Protein AF-K2NJS4-F1 (afdb_monomer_lite)

Radius of gyration: 23.51 Å; chains: 1; bounding box: 52×66×94 Å

Secondary structure (DSSP, 8-state):
--------------PPPHHHHHHHHHHHHHHHHHHHHHHHHHHHHTTS--------TTHHHHHHHTS-HHHHHHHHHHHHHTTS-----HHHHHHHHHHHHHHHHHHHTS---PPPPPPHHHHHHHHHHHHHHHHHHHHHHHHHH-SSS-HHHHHHHHHHHHHHHTT---HHHHHHHHHHHHHHHHHHHHHHHHHHHHHHHHHHHHHHHHHHHHT-STT-SSSGGGT-SS-HHHHHHHHHHHHHHHTT-HHHHHHHHHHHHHTT-S--S----S-HHHHHHHHHHHHHHT---GGG-HHHHHHHHHHHHHHHHHHHTHHHHTTSS-SPP---------

pLDDT: mean 75.36, std 18.52, range [29.64, 95.81]

InterPro domains:
  IPR004098 Prp18 [PF02840] (230-317)
  IPR039979 Pre-mRNA-splicing factor 18 [PTHR13007] (129-318)

Structure (mmCIF, N/CA/C/O backbone):
data_AF-K2NJS4-F1
#
_entry.id   AF-K2NJS4-F1
#
loop_
_atom_site.group_PDB
_atom_site.id
_atom_site.type_symbol
_atom_site.label_atom_id
_atom_site.label_alt_id
_atom_site.label_comp_id
_atom_site.label_asym_id
_atom_site.label_entity_id
_atom_site.label_seq_id
_atom_site.pdbx_PDB_ins_code
_atom_site.Cartn_x
_atom_site.Cartn_y
_atom_site.Cartn_z
_atom_site.occupancy
_atom_site.B_iso_or_equiv
_atom_site.auth_seq_id
_atom_site.auth_comp_id
_atom_site.auth_asym_id
_atom_site.auth_atom_id
_atom_site.pdbx_PDB_model_num
ATOM 1 N N . MET A 1 1 ? 27.657 -8.645 50.831 1.00 35.09 1 MET A N 1
ATOM 2 C CA . MET A 1 1 ? 27.830 -8.108 49.467 1.00 35.09 1 MET A CA 1
ATOM 3 C C . MET A 1 1 ? 26.651 -8.612 48.659 1.00 35.09 1 MET A C 1
ATOM 5 O O . MET A 1 1 ? 26.657 -9.766 48.256 1.00 35.09 1 MET A O 1
ATOM 9 N N . SER A 1 2 ? 25.590 -7.807 48.604 1.00 29.64 2 SER A N 1
ATOM 10 C CA . SER A 1 2 ? 24.343 -8.145 47.914 1.00 29.64 2 SER A CA 1
ATOM 11 C C . SER A 1 2 ? 24.469 -7.714 46.460 1.00 29.64 2 SER A C 1
ATOM 13 O O . SER A 1 2 ? 24.893 -6.595 46.188 1.00 29.64 2 SER A O 1
ATOM 15 N N . SER A 1 3 ? 24.175 -8.631 45.550 1.00 31.38 3 SER A N 1
ATOM 16 C CA . SER A 1 3 ? 24.186 -8.434 44.106 1.00 31.38 3 SER A CA 1
ATOM 17 C C . SER A 1 3 ? 22.908 -7.720 43.663 1.00 31.38 3 SER A C 1
ATOM 19 O O . SER A 1 3 ? 21.859 -8.355 43.550 1.00 31.38 3 SER A O 1
ATOM 21 N N . ASP A 1 4 ? 23.005 -6.421 43.395 1.00 31.91 4 ASP A N 1
ATOM 22 C CA . ASP A 1 4 ? 21.966 -5.669 42.695 1.00 31.91 4 ASP A CA 1
ATOM 23 C C . ASP A 1 4 ? 22.076 -5.943 41.189 1.00 31.91 4 ASP A C 1
ATOM 25 O O . ASP A 1 4 ? 22.972 -5.453 40.500 1.00 31.91 4 ASP A O 1
ATOM 29 N N . HIS A 1 5 ? 21.161 -6.761 40.671 1.00 31.94 5 HIS A N 1
ATOM 30 C CA . HIS A 1 5 ? 20.863 -6.791 39.243 1.00 31.94 5 HIS A CA 1
ATOM 31 C C . HIS A 1 5 ? 19.948 -5.602 38.919 1.00 31.94 5 HIS A C 1
ATOM 33 O O . HIS A 1 5 ? 18.881 -5.501 39.529 1.00 31.94 5 HIS A O 1
ATOM 39 N N . PRO A 1 6 ? 20.288 -4.724 37.958 1.00 33.38 6 PRO A N 1
ATOM 40 C CA . PRO A 1 6 ? 19.357 -3.700 37.520 1.00 33.38 6 PRO A CA 1
ATOM 41 C C . PRO A 1 6 ? 18.226 -4.381 36.744 1.00 33.38 6 PRO A C 1
ATOM 43 O O . PRO A 1 6 ? 18.433 -4.991 35.693 1.00 33.38 6 PRO A O 1
ATOM 46 N N . SER A 1 7 ? 17.022 -4.313 37.304 1.00 31.48 7 SER A N 1
ATOM 47 C CA . SER A 1 7 ? 15.788 -4.721 36.650 1.00 31.48 7 SER A CA 1
ATOM 48 C C . SER A 1 7 ? 15.610 -3.930 35.359 1.00 31.48 7 SER A C 1
ATOM 50 O O . SER A 1 7 ? 15.569 -2.703 35.377 1.00 31.48 7 SER A O 1
ATOM 52 N N . VAL A 1 8 ? 15.481 -4.656 34.251 1.00 35.72 8 VAL A N 1
ATOM 53 C CA . VAL A 1 8 ? 15.071 -4.144 32.942 1.00 35.72 8 VAL A CA 1
ATOM 54 C C . VAL A 1 8 ? 13.726 -3.433 33.103 1.00 35.72 8 VAL A C 1
ATOM 56 O O . VAL A 1 8 ? 12.681 -4.082 33.206 1.00 35.72 8 VAL A O 1
ATOM 59 N N . GLU A 1 9 ? 13.746 -2.102 33.145 1.00 33.41 9 GLU A N 1
ATOM 60 C CA . GLU A 1 9 ? 12.551 -1.281 32.990 1.00 33.41 9 GLU A CA 1
ATOM 61 C C . GLU A 1 9 ? 11.962 -1.577 31.607 1.00 33.41 9 GLU A C 1
ATOM 63 O O . GLU A 1 9 ? 12.468 -1.151 30.569 1.00 33.41 9 GLU A O 1
ATOM 68 N N . LYS A 1 10 ? 10.885 -2.369 31.582 1.00 38.25 10 LYS A N 1
ATOM 69 C CA . LYS A 1 10 ? 10.010 -2.472 30.417 1.00 38.25 10 LYS A CA 1
ATOM 70 C C . LYS A 1 10 ? 9.478 -1.070 30.145 1.00 38.25 10 LYS A C 1
ATOM 72 O O . LYS A 1 10 ? 8.591 -0.615 30.862 1.00 38.25 10 LYS A O 1
ATOM 77 N N . ALA A 1 11 ? 10.002 -0.412 29.116 1.00 35.81 11 ALA A N 1
ATOM 78 C CA . ALA A 1 11 ? 9.425 0.800 28.557 1.00 35.81 11 ALA A CA 1
ATOM 79 C C . ALA A 1 11 ? 7.951 0.523 28.215 1.00 35.81 11 ALA A C 1
ATOM 81 O O . ALA A 1 11 ? 7.632 -0.110 27.208 1.00 35.81 11 ALA A O 1
ATOM 82 N N . SER A 1 12 ? 7.041 0.919 29.103 1.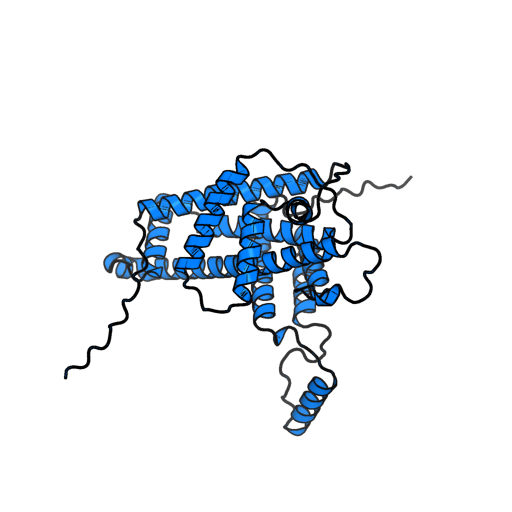00 43.81 12 SER A N 1
ATOM 83 C CA . SER A 1 12 ? 5.610 0.814 28.868 1.00 43.81 12 SER A CA 1
ATOM 84 C C . SER A 1 12 ? 5.263 1.813 27.772 1.00 43.81 12 SER A C 1
ATOM 86 O O . SER A 1 12 ? 5.252 3.019 28.015 1.00 43.81 12 SER A O 1
ATOM 88 N N . SER A 1 13 ? 5.014 1.326 26.557 1.00 57.88 13 SER A N 1
ATOM 89 C CA . SER A 1 13 ? 4.475 2.151 25.477 1.00 57.88 13 SER A CA 1
ATOM 90 C C . SER A 1 13 ? 3.214 2.849 25.988 1.00 57.88 13 SER A C 1
ATOM 92 O O . SER A 1 13 ? 2.267 2.171 26.396 1.00 57.88 13 SER A O 1
ATOM 94 N N . LYS A 1 14 ? 3.219 4.184 26.013 1.00 75.44 14 LYS A N 1
ATOM 95 C CA . LYS A 1 14 ? 2.101 5.007 26.485 1.00 75.44 14 LYS A CA 1
ATOM 96 C C . LYS A 1 14 ? 0.830 4.610 25.726 1.00 75.44 14 LYS A C 1
ATOM 98 O O . LYS A 1 14 ? 0.763 4.763 24.510 1.00 75.44 14 LYS A O 1
ATOM 103 N N . VAL A 1 15 ? -0.162 4.067 26.430 1.00 81.50 15 VAL A N 1
ATOM 104 C CA . VAL A 1 15 ? -1.447 3.707 25.818 1.00 81.50 15 VAL A CA 1
ATOM 105 C C . VAL A 1 15 ? -2.224 4.997 25.571 1.00 81.50 15 VAL A C 1
ATOM 107 O O . VAL A 1 15 ? -2.542 5.712 26.517 1.00 81.50 15 VAL A O 1
ATOM 110 N N . LEU A 1 16 ? -2.503 5.297 24.301 1.00 85.69 16 LEU A N 1
ATOM 111 C CA . LEU A 1 16 ? -3.369 6.406 23.899 1.00 85.69 16 LEU A CA 1
ATOM 112 C C . LEU A 1 16 ? -4.760 6.301 24.534 1.00 85.69 16 LEU A C 1
ATOM 114 O O . LEU A 1 16 ? -5.361 5.219 24.595 1.00 85.69 16 LEU A O 1
ATOM 118 N N . THR A 1 17 ? -5.280 7.448 24.958 1.00 89.50 17 THR A N 1
ATOM 119 C CA . THR A 1 17 ? -6.690 7.582 25.332 1.00 89.50 17 THR A CA 1
ATOM 120 C C . THR A 1 17 ? -7.587 7.372 24.109 1.00 89.50 17 THR A C 1
ATOM 122 O O . THR A 1 17 ? -7.141 7.499 22.968 1.00 89.50 17 THR A O 1
ATOM 125 N N . GLU A 1 18 ? -8.861 7.042 24.330 1.00 89.06 18 GLU A N 1
ATOM 126 C CA . GLU A 1 18 ? -9.834 6.863 23.242 1.00 89.06 18 GLU A CA 1
ATOM 127 C C . GLU A 1 18 ? -9.919 8.110 22.353 1.00 89.06 18 GLU A C 1
ATOM 129 O O . GLU A 1 18 ? -9.828 8.003 21.133 1.00 89.06 18 GLU A O 1
ATOM 134 N N . ALA A 1 19 ? -9.981 9.298 22.963 1.00 89.06 19 ALA A N 1
ATOM 135 C CA . ALA A 1 19 ? -10.031 10.565 22.239 1.00 89.06 19 ALA A CA 1
ATOM 136 C C . ALA A 1 19 ? -8.783 10.789 21.366 1.00 89.06 19 ALA A C 1
ATOM 138 O O . ALA A 1 19 ? -8.915 11.092 20.182 1.00 89.06 19 ALA A O 1
ATOM 139 N N . GLU A 1 20 ? -7.580 10.573 21.913 1.00 90.75 20 GLU A N 1
ATOM 140 C CA . GLU A 1 20 ? -6.324 10.708 21.159 1.00 90.75 20 GLU A CA 1
ATOM 141 C C . GLU A 1 20 ? -6.240 9.693 20.010 1.00 90.75 20 GLU A C 1
ATOM 143 O O . GLU A 1 20 ? -5.803 10.029 18.910 1.00 90.75 20 GLU A O 1
ATOM 148 N N . PHE A 1 21 ? -6.653 8.442 20.241 1.00 90.06 21 PHE A N 1
ATOM 149 C CA . PHE A 1 21 ? -6.658 7.412 19.202 1.00 90.06 21 PHE A CA 1
ATOM 150 C C . PHE A 1 21 ? -7.600 7.784 18.051 1.00 90.06 21 PHE A C 1
ATOM 152 O O . PHE A 1 21 ? -7.212 7.704 16.882 1.00 90.06 21 PHE A O 1
ATOM 159 N N . LEU A 1 22 ? -8.816 8.223 18.379 1.00 89.12 22 LEU A N 1
ATOM 160 C CA . LEU A 1 22 ? -9.813 8.622 17.391 1.00 89.12 22 LEU A CA 1
ATOM 161 C C . LEU A 1 22 ? -9.374 9.860 16.606 1.00 89.12 22 LEU A C 1
ATOM 163 O O . LEU A 1 22 ? -9.516 9.879 15.384 1.00 89.12 22 LEU A O 1
ATOM 167 N N . GLU A 1 23 ? -8.768 10.848 17.267 1.00 90.81 23 GLU A N 1
ATOM 168 C CA . GLU A 1 23 ? -8.210 12.026 16.600 1.00 90.81 23 GLU A CA 1
ATOM 169 C C . GLU A 1 23 ? -7.110 11.634 15.605 1.00 90.81 23 GLU A C 1
ATOM 171 O O . GLU A 1 23 ? -7.140 12.054 14.445 1.00 90.81 23 GLU A O 1
ATOM 176 N N . ARG A 1 24 ? -6.173 10.763 16.010 1.00 92.00 24 ARG A N 1
ATOM 177 C CA . ARG A 1 24 ? -5.113 10.267 15.116 1.00 92.00 24 ARG A CA 1
ATOM 178 C C . ARG A 1 24 ? -5.671 9.501 13.921 1.00 92.00 24 ARG A C 1
ATOM 180 O O . ARG A 1 24 ? -5.176 9.671 12.807 1.00 92.00 24 ARG A O 1
ATOM 187 N N . ARG A 1 25 ? -6.683 8.661 14.143 1.00 89.44 25 ARG A N 1
ATOM 188 C CA . ARG A 1 25 ? -7.346 7.882 13.090 1.00 89.44 25 ARG A CA 1
ATOM 189 C C . ARG A 1 25 ? -8.060 8.794 12.094 1.00 89.44 25 ARG A C 1
ATOM 191 O O . ARG A 1 25 ? -7.831 8.653 10.896 1.00 89.44 25 ARG A O 1
ATOM 198 N N . HIS A 1 26 ? -8.867 9.734 12.581 1.00 90.69 26 HIS A N 1
ATOM 199 C CA . HIS A 1 26 ? -9.587 10.690 11.738 1.00 90.69 26 HIS A CA 1
ATOM 200 C C . HIS A 1 26 ? -8.616 11.552 10.924 1.00 90.69 26 HIS A C 1
ATOM 202 O O . HIS A 1 26 ? -8.799 11.742 9.724 1.00 90.69 26 HIS A O 1
ATOM 208 N N . LEU A 1 27 ? -7.538 12.027 11.557 1.00 93.50 27 LEU A N 1
ATOM 209 C CA . LEU A 1 27 ? -6.473 12.760 10.879 1.00 93.50 27 LEU A CA 1
ATOM 210 C C . LEU A 1 27 ? -5.851 11.936 9.743 1.00 93.50 27 LEU A C 1
ATOM 212 O O . LEU A 1 27 ? -5.672 12.449 8.641 1.00 93.50 27 LEU A O 1
ATOM 216 N N . ALA A 1 28 ? -5.515 10.670 10.006 1.00 92.81 28 ALA A N 1
ATOM 217 C CA . ALA A 1 28 ? -4.950 9.781 8.998 1.00 92.81 28 ALA A CA 1
ATOM 218 C C . ALA A 1 28 ? -5.920 9.548 7.838 1.00 92.81 28 ALA A C 1
ATOM 220 O O . ALA A 1 28 ? -5.509 9.627 6.684 1.00 92.81 28 ALA A O 1
ATOM 221 N N . GLU A 1 29 ? -7.199 9.317 8.125 1.00 92.94 29 GLU A N 1
ATOM 222 C CA . GLU A 1 29 ? -8.211 9.117 7.090 1.00 92.94 29 GLU A CA 1
ATOM 223 C C . GLU A 1 29 ? -8.350 10.350 6.191 1.00 92.94 29 GLU A C 1
ATOM 225 O O . GLU A 1 29 ? -8.237 10.232 4.970 1.00 92.94 29 GLU A O 1
ATOM 230 N N . GLU A 1 30 ? -8.521 11.530 6.794 1.00 93.94 30 GLU A N 1
ATOM 231 C CA . GLU A 1 30 ? -8.661 12.809 6.093 1.00 93.94 30 GLU A CA 1
ATOM 232 C C . GLU A 1 30 ? -7.468 13.060 5.156 1.00 93.94 30 GLU A C 1
ATOM 234 O O . GLU A 1 30 ? -7.631 13.327 3.965 1.00 93.94 30 GLU A O 1
ATOM 239 N N . VAL A 1 31 ? -6.250 12.947 5.687 1.00 93.81 31 VAL A N 1
ATOM 240 C CA . VAL A 1 31 ? -5.021 13.280 4.958 1.00 93.81 31 VAL A CA 1
ATOM 241 C C . VAL A 1 31 ? -4.727 12.276 3.852 1.00 93.81 31 VAL A C 1
ATOM 243 O O . VAL A 1 31 ? -4.314 12.669 2.759 1.00 93.81 31 VAL A O 1
ATOM 246 N N . VAL A 1 32 ? -4.912 10.980 4.108 1.00 93.44 32 VAL A N 1
ATOM 247 C CA . VAL A 1 32 ? -4.644 9.942 3.105 1.00 93.44 32 VAL A CA 1
ATOM 248 C C . VAL A 1 32 ? -5.666 10.021 1.972 1.00 93.44 32 VAL A C 1
ATOM 250 O O . VAL A 1 32 ? -5.285 9.867 0.810 1.00 93.44 32 VAL A O 1
ATOM 253 N N . LEU A 1 33 ? -6.930 10.336 2.275 1.00 92.62 33 LEU A N 1
ATOM 254 C CA . LEU A 1 33 ? -7.946 10.590 1.257 1.00 92.62 33 LEU A CA 1
ATOM 255 C C . LEU A 1 33 ? -7.581 11.810 0.399 1.00 92.62 33 LEU A C 1
ATOM 257 O O . LEU A 1 33 ? -7.563 11.711 -0.826 1.00 92.62 33 LEU A O 1
ATOM 261 N N . GLN A 1 34 ? -7.186 12.924 1.021 1.00 91.56 34 GLN A N 1
ATOM 262 C CA . GLN A 1 34 ? -6.718 14.110 0.294 1.00 91.56 34 GLN A CA 1
ATOM 263 C C . GLN A 1 34 ? -5.478 13.812 -0.568 1.00 91.56 34 GLN A C 1
ATOM 265 O O . GLN A 1 34 ? -5.372 14.316 -1.687 1.00 91.56 34 GLN A O 1
ATOM 270 N N . CYS A 1 35 ? -4.552 12.972 -0.087 1.00 90.75 35 CYS A N 1
ATOM 271 C CA . CYS A 1 35 ? -3.408 12.505 -0.874 1.00 90.75 35 CYS A CA 1
ATOM 272 C C . CYS A 1 35 ? -3.852 11.697 -2.097 1.00 90.75 35 CYS A C 1
ATOM 274 O O . CYS A 1 35 ? -3.312 11.906 -3.186 1.00 90.75 35 CYS A O 1
ATOM 276 N N . ALA A 1 36 ? -4.820 10.791 -1.925 1.00 90.00 36 ALA A N 1
ATOM 277 C CA . ALA A 1 36 ? -5.372 10.001 -3.017 1.00 90.00 36 ALA A CA 1
ATOM 278 C C . ALA A 1 36 ? -5.992 10.917 -4.078 1.00 90.00 36 ALA A C 1
ATOM 280 O O . ALA A 1 36 ? -5.596 10.853 -5.236 1.00 90.00 36 ALA A O 1
ATOM 281 N N . GLU A 1 37 ? -6.870 11.838 -3.678 1.00 88.62 37 GLU A N 1
ATOM 282 C CA . GLU A 1 37 ? -7.529 12.790 -4.580 1.00 88.62 37 GLU A CA 1
ATOM 283 C C . GLU A 1 37 ? -6.541 13.719 -5.296 1.00 88.62 37 GLU A C 1
ATOM 285 O O . GLU A 1 37 ? -6.656 13.957 -6.501 1.00 88.62 37 GLU A O 1
ATOM 290 N N . ALA A 1 38 ? -5.546 14.248 -4.576 1.00 86.00 38 ALA A N 1
ATOM 291 C CA . ALA A 1 38 ? -4.504 15.079 -5.170 1.00 86.00 38 ALA A CA 1
ATOM 292 C C . ALA A 1 38 ? -3.695 14.297 -6.215 1.00 86.00 38 ALA A C 1
ATOM 294 O O . ALA A 1 38 ? -3.419 14.816 -7.298 1.00 86.00 38 ALA A O 1
ATOM 295 N N . MET A 1 39 ? -3.357 13.039 -5.923 1.00 85.94 39 MET A N 1
ATOM 296 C CA . MET A 1 39 ? -2.636 12.175 -6.853 1.00 85.94 39 MET A CA 1
ATOM 297 C C . MET A 1 39 ? -3.494 11.801 -8.069 1.00 85.94 39 MET A C 1
ATOM 299 O O . MET A 1 39 ? -2.992 11.854 -9.190 1.00 85.94 39 MET A O 1
ATOM 303 N N . SER A 1 40 ? -4.785 11.512 -7.880 1.00 85.19 40 SER A N 1
ATOM 304 C CA . SER A 1 40 ? -5.739 11.279 -8.973 1.00 85.19 40 SER A CA 1
ATOM 305 C C . SER A 1 40 ? -5.766 12.456 -9.950 1.00 85.19 40 SER A C 1
ATOM 307 O O . SER A 1 40 ? -5.587 12.256 -11.150 1.00 85.19 40 SER A O 1
ATOM 309 N N . ARG A 1 41 ? -5.877 13.694 -9.442 1.00 81.25 41 ARG A N 1
ATOM 310 C CA . ARG A 1 41 ? -5.839 14.916 -10.269 1.00 81.25 41 ARG A CA 1
ATOM 311 C C . ARG A 1 41 ? -4.514 15.070 -11.024 1.00 81.25 41 ARG A C 1
ATOM 313 O O . ARG A 1 41 ? -4.507 15.404 -12.207 1.00 81.25 41 ARG A O 1
ATOM 320 N N . ASN A 1 42 ? -3.386 14.787 -10.373 1.00 76.19 42 ASN A N 1
ATOM 321 C CA . ASN A 1 42 ? -2.065 14.872 -11.008 1.00 76.19 42 ASN A CA 1
ATOM 322 C C . ASN A 1 42 ? -1.880 13.833 -12.124 1.00 76.19 42 ASN A C 1
ATOM 324 O O . ASN A 1 42 ? -1.228 14.117 -13.131 1.00 76.19 42 ASN A O 1
ATOM 328 N N . MET A 1 43 ? -2.455 12.638 -11.966 1.00 74.62 43 MET A N 1
ATOM 329 C CA . MET A 1 43 ? -2.435 11.601 -13.001 1.00 74.62 43 MET A CA 1
ATOM 330 C C . MET A 1 43 ? -3.290 11.972 -14.224 1.00 74.62 43 MET A C 1
ATOM 332 O O . MET A 1 43 ? -2.960 11.542 -15.329 1.00 74.62 43 MET A O 1
ATOM 336 N N . GLU A 1 44 ? -4.329 12.797 -14.058 1.00 67.06 44 GLU A N 1
ATOM 337 C CA . GLU A 1 44 ? -5.141 13.333 -15.162 1.00 67.06 44 GLU A CA 1
ATOM 338 C C . GLU A 1 44 ? -4.425 14.462 -15.927 1.00 67.06 44 GLU A C 1
ATOM 340 O O . GLU A 1 44 ? -4.417 14.464 -17.159 1.00 67.06 44 GLU A O 1
ATOM 345 N N . LEU A 1 45 ? -3.773 15.393 -15.219 1.00 58.62 45 LEU A N 1
ATOM 346 C CA . LEU A 1 45 ? -3.120 16.576 -15.809 1.00 58.62 45 LEU A CA 1
ATOM 347 C C . LEU A 1 45 ? -1.830 16.267 -16.583 1.00 58.62 45 LEU A C 1
ATOM 349 O O . LEU A 1 45 ? -1.492 16.977 -17.534 1.00 58.62 45 LEU A O 1
ATOM 353 N N . ALA A 1 46 ? -1.122 15.192 -16.220 1.00 53.62 46 ALA A N 1
ATOM 354 C CA . ALA A 1 46 ? 0.075 14.737 -16.932 1.00 53.62 46 ALA A CA 1
ATOM 355 C C . ALA A 1 46 ? -0.196 14.366 -18.409 1.00 53.62 46 ALA A C 1
ATOM 357 O O . ALA A 1 46 ? 0.741 14.252 -19.193 1.00 53.62 46 ALA A O 1
ATOM 358 N N . ALA A 1 47 ? -1.462 14.207 -18.815 1.00 48.66 47 ALA A N 1
ATOM 359 C CA . ALA A 1 47 ? -1.838 13.921 -20.197 1.00 48.66 47 ALA A CA 1
ATOM 360 C C . ALA A 1 47 ? -1.882 15.161 -21.119 1.00 48.66 47 ALA A C 1
ATOM 362 O O . ALA A 1 47 ? -2.078 14.987 -22.324 1.00 48.66 47 ALA A O 1
ATOM 363 N N . THR A 1 48 ? -1.737 16.389 -20.593 1.00 43.16 48 THR A N 1
ATOM 364 C CA . THR A 1 48 ? -2.175 17.612 -21.306 1.00 43.16 48 THR A CA 1
ATOM 365 C C . THR A 1 48 ? -1.199 18.792 -21.393 1.00 43.16 48 THR A C 1
ATOM 367 O O . THR A 1 48 ? -1.589 19.805 -21.962 1.00 43.16 48 THR A O 1
ATOM 370 N N . SER A 1 49 ? 0.046 18.728 -20.910 1.00 41.56 49 SER A N 1
ATOM 371 C CA . SER A 1 49 ? 0.929 19.913 -20.962 1.00 41.56 49 SER A CA 1
ATOM 372 C C . SER A 1 49 ? 2.386 19.584 -21.261 1.00 41.56 49 SER A C 1
ATOM 374 O O . SER A 1 49 ? 2.933 18.645 -20.689 1.00 41.56 49 SER A O 1
ATOM 376 N N . ILE A 1 50 ? 3.003 20.390 -22.132 1.00 42.88 50 ILE A N 1
ATOM 377 C CA . ILE A 1 50 ? 4.434 20.381 -22.447 1.00 42.88 50 ILE A CA 1
ATOM 378 C C . ILE A 1 50 ? 5.000 21.729 -22.033 1.00 42.88 50 ILE A C 1
ATOM 380 O O . ILE A 1 50 ? 4.684 22.717 -22.678 1.00 42.88 50 ILE A O 1
ATOM 384 N N . ASP A 1 51 ? 5.847 21.761 -21.006 1.00 37.84 51 ASP A N 1
ATOM 385 C CA . ASP A 1 51 ? 6.769 22.878 -20.809 1.00 37.84 51 ASP A CA 1
ATOM 386 C C . ASP A 1 51 ? 8.046 22.435 -20.090 1.00 37.84 51 ASP A C 1
ATOM 388 O O . ASP A 1 51 ? 8.055 21.491 -19.297 1.00 37.84 51 ASP A O 1
ATOM 392 N N . LYS A 1 52 ? 9.153 23.097 -20.443 1.00 42.47 52 LYS A N 1
ATOM 393 C CA . LYS A 1 52 ? 10.508 22.800 -19.966 1.00 42.47 52 LYS A CA 1
ATOM 394 C C . LYS A 1 52 ? 10.774 23.517 -18.646 1.00 42.47 52 LYS A C 1
ATOM 396 O O . LYS A 1 52 ? 10.567 24.723 -18.554 1.00 42.47 52 LYS A O 1
ATOM 401 N N . ILE A 1 53 ? 11.309 22.793 -17.667 1.00 46.31 53 ILE A N 1
ATOM 402 C CA . ILE A 1 53 ? 11.808 23.364 -16.413 1.00 46.31 53 ILE A CA 1
ATOM 403 C C . ILE A 1 53 ? 13.303 23.062 -16.300 1.00 46.31 53 ILE A C 1
ATOM 405 O O . ILE A 1 53 ? 13.746 21.946 -16.561 1.00 46.31 53 ILE A O 1
ATOM 409 N N . ASP A 1 54 ? 14.052 24.088 -15.915 1.00 50.81 54 ASP A N 1
ATOM 410 C CA . ASP A 1 54 ? 15.478 24.080 -15.606 1.00 50.81 54 ASP A CA 1
ATOM 411 C C . ASP A 1 54 ? 15.608 24.392 -14.107 1.00 50.81 54 ASP A C 1
ATOM 413 O O . ASP A 1 54 ? 15.128 25.451 -13.703 1.00 50.81 54 ASP A O 1
ATOM 417 N N . THR A 1 55 ? 16.120 23.477 -13.259 1.00 41.81 55 THR A N 1
ATOM 418 C CA . THR A 1 55 ? 16.655 23.771 -11.897 1.00 41.81 55 THR A CA 1
ATOM 419 C C . THR A 1 55 ? 17.116 22.534 -11.078 1.00 41.81 55 THR A C 1
ATOM 421 O O . THR A 1 55 ? 16.314 21.703 -10.676 1.00 41.81 55 THR A O 1
ATOM 424 N N . LYS A 1 56 ? 18.415 22.541 -10.714 1.00 48.91 56 LYS A N 1
ATOM 425 C CA . LYS A 1 56 ? 19.164 21.907 -9.585 1.00 48.91 56 LYS A CA 1
ATOM 426 C C . LYS A 1 56 ? 18.860 20.452 -9.105 1.00 48.91 56 LYS A C 1
ATOM 428 O O . LYS A 1 56 ? 18.006 20.206 -8.252 1.00 48.91 56 LYS A O 1
ATOM 433 N N . LYS A 1 57 ? 19.822 19.579 -9.446 1.00 54.53 57 LYS A N 1
ATOM 434 C CA . LYS A 1 57 ? 20.121 18.145 -9.162 1.00 54.53 57 LYS A CA 1
ATOM 435 C C . LYS A 1 57 ? 19.561 17.385 -7.942 1.00 54.53 57 LYS A C 1
ATOM 437 O O . LYS A 1 57 ? 19.390 16.177 -8.062 1.00 54.53 57 LYS A O 1
ATOM 442 N N . GLU A 1 58 ? 19.304 17.990 -6.781 1.00 45.41 58 GLU A N 1
ATOM 443 C CA . GLU A 1 58 ? 18.740 17.253 -5.617 1.00 45.41 58 GLU A CA 1
ATOM 444 C C . GLU A 1 58 ? 17.250 17.532 -5.412 1.00 45.41 58 GLU A C 1
ATOM 446 O O . GLU A 1 58 ? 16.493 16.632 -5.054 1.00 45.41 58 GLU A O 1
ATOM 451 N N . SER A 1 59 ? 16.798 18.745 -5.748 1.00 55.75 59 SER A N 1
ATOM 452 C CA . SER A 1 59 ? 15.369 19.057 -5.830 1.00 55.75 59 SER A CA 1
ATOM 453 C C . SER A 1 59 ? 14.701 18.342 -7.010 1.00 55.75 59 SER A C 1
ATOM 455 O O . SER A 1 59 ? 13.482 18.185 -7.010 1.00 55.75 59 SER A O 1
ATOM 457 N N . GLU A 1 60 ? 15.486 17.894 -7.995 1.00 61.41 60 GLU A N 1
ATOM 458 C CA . GLU A 1 60 ? 15.006 17.188 -9.182 1.00 61.41 60 GLU A CA 1
ATOM 459 C C . GLU A 1 60 ? 14.334 15.859 -8.820 1.00 61.41 60 GLU A C 1
ATOM 461 O O . GLU A 1 60 ? 13.222 15.624 -9.263 1.00 61.41 60 GLU A O 1
ATOM 466 N N . VAL A 1 61 ? 14.903 15.007 -7.959 1.00 64.19 61 VAL A N 1
ATOM 467 C CA . VAL A 1 61 ? 14.310 13.677 -7.680 1.00 64.19 61 VAL A CA 1
ATOM 468 C C . VAL A 1 61 ? 12.901 13.797 -7.092 1.00 64.19 61 VAL A C 1
ATOM 470 O O . VAL A 1 61 ? 11.968 13.134 -7.551 1.00 64.19 61 VAL A O 1
ATOM 473 N N . TYR A 1 62 ? 12.719 14.695 -6.124 1.00 68.25 62 TYR A N 1
ATOM 474 C CA . TYR A 1 62 ? 11.428 14.908 -5.473 1.00 68.25 62 TYR A CA 1
ATOM 475 C C . TYR A 1 62 ? 10.413 15.536 -6.422 1.00 68.25 62 TYR A C 1
ATOM 477 O O . TYR A 1 62 ? 9.296 15.032 -6.552 1.00 68.25 62 TYR A O 1
ATOM 485 N N . HIS A 1 63 ? 10.824 16.578 -7.145 1.00 67.56 63 HIS A N 1
ATOM 486 C CA . HIS A 1 63 ? 9.955 17.279 -8.083 1.00 67.56 63 HIS A CA 1
ATOM 487 C C . HIS A 1 63 ? 9.576 16.396 -9.287 1.00 67.56 63 HIS A C 1
ATOM 489 O O . HIS A 1 63 ? 8.459 16.486 -9.797 1.00 67.56 63 HIS A O 1
ATOM 495 N N . MET A 1 64 ? 10.471 15.490 -9.696 1.00 69.75 64 MET A N 1
ATOM 496 C CA . MET A 1 64 ? 10.268 14.542 -10.795 1.00 69.75 64 MET A CA 1
ATOM 497 C C . MET A 1 64 ? 9.459 13.311 -10.366 1.00 69.75 64 MET A C 1
ATOM 499 O O . MET A 1 64 ? 8.675 12.784 -11.149 1.00 69.75 64 MET A O 1
ATOM 503 N N . SER A 1 65 ? 9.553 12.866 -9.110 1.00 73.88 65 SER A N 1
ATOM 504 C CA . SER A 1 65 ? 8.693 11.783 -8.607 1.00 73.88 65 SER A CA 1
ATOM 505 C C . SER A 1 65 ? 7.202 12.170 -8.649 1.00 73.88 65 SER A C 1
ATOM 507 O O . SER A 1 65 ? 6.327 11.337 -8.905 1.00 73.88 65 SER A O 1
ATOM 509 N N . GLY A 1 66 ? 6.899 13.462 -8.460 1.00 73.25 66 GLY A N 1
ATOM 510 C CA . GLY A 1 66 ? 5.549 14.006 -8.270 1.00 73.25 66 GLY A CA 1
ATOM 511 C C . GLY A 1 66 ? 4.835 13.486 -7.025 1.00 73.25 66 GLY A C 1
ATOM 512 O O . GLY A 1 66 ? 3.617 13.624 -6.923 1.00 73.25 66 GLY A O 1
ATOM 513 N N . LEU A 1 67 ? 5.574 12.871 -6.101 1.00 83.44 67 LEU A N 1
ATOM 514 C CA . LEU A 1 67 ? 5.096 12.554 -4.765 1.00 83.44 67 LEU A CA 1
ATOM 515 C C . LEU A 1 67 ? 5.252 13.778 -3.844 1.00 83.44 67 LEU A C 1
ATOM 517 O O . LEU A 1 67 ? 6.129 14.613 -4.071 1.00 83.44 67 LEU A O 1
ATOM 521 N N . PRO A 1 68 ? 4.448 13.892 -2.771 1.00 85.06 68 PRO A N 1
ATOM 522 C CA . PRO A 1 68 ? 4.653 14.924 -1.760 1.00 85.06 68 PRO A CA 1
ATOM 523 C C . PRO A 1 68 ? 6.057 14.842 -1.138 1.00 85.06 68 PRO A C 1
ATOM 525 O O . PRO A 1 68 ? 6.529 13.754 -0.801 1.00 85.06 68 PRO A O 1
ATOM 528 N N . LEU A 1 69 ? 6.704 15.991 -0.917 1.00 86.06 69 LEU A N 1
ATOM 529 C CA . LEU A 1 69 ? 8.046 16.051 -0.320 1.00 86.06 69 LEU A CA 1
ATOM 530 C C . LEU A 1 69 ? 8.153 15.314 1.034 1.00 86.06 69 LEU A C 1
ATOM 532 O O . LEU A 1 69 ? 9.110 14.553 1.192 1.00 86.06 69 LEU A O 1
ATOM 536 N N . PRO A 1 70 ? 7.191 15.438 1.978 1.00 89.19 70 PRO A N 1
ATOM 537 C CA . PRO A 1 70 ? 7.264 14.698 3.240 1.00 89.19 70 PRO A CA 1
ATOM 538 C C . PRO A 1 70 ? 7.279 13.180 3.052 1.00 89.19 70 PRO A C 1
ATOM 540 O O . PRO A 1 70 ? 7.955 12.474 3.795 1.00 89.19 70 PRO A O 1
ATOM 543 N N . LEU A 1 71 ? 6.566 12.674 2.038 1.00 90.06 71 LEU A N 1
ATOM 544 C CA . LEU A 1 71 ? 6.581 11.252 1.709 1.00 90.06 71 LEU A CA 1
ATOM 545 C C . LEU A 1 71 ? 7.954 10.831 1.193 1.00 90.06 71 LEU A C 1
ATOM 547 O O . LEU A 1 71 ? 8.472 9.808 1.621 1.00 90.06 71 LEU A O 1
ATOM 551 N N . CYS A 1 72 ? 8.564 11.618 0.311 1.00 88.38 72 CYS A N 1
ATOM 552 C CA . CYS A 1 72 ? 9.880 11.281 -0.224 1.00 88.38 72 CYS A CA 1
ATOM 553 C C . CYS A 1 72 ? 10.948 11.224 0.875 1.00 88.38 72 CYS A C 1
ATOM 555 O O . CYS A 1 72 ? 11.686 10.246 0.959 1.00 88.38 72 CYS A O 1
ATOM 557 N N . GLN A 1 73 ? 10.969 12.222 1.764 1.00 90.31 73 GLN A N 1
ATOM 558 C CA . GLN A 1 73 ? 11.879 12.254 2.914 1.00 90.31 73 GLN A CA 1
ATOM 559 C C . GLN A 1 73 ? 11.667 11.049 3.838 1.00 90.31 73 GLN A C 1
ATOM 561 O O . GLN A 1 73 ? 12.626 10.426 4.290 1.00 90.31 73 GLN A O 1
ATOM 566 N N . PHE A 1 74 ? 10.409 10.685 4.095 1.00 91.50 74 PHE A N 1
ATOM 567 C CA . PHE A 1 74 ? 10.071 9.511 4.892 1.00 91.50 74 PHE A CA 1
ATOM 568 C C . PHE A 1 74 ? 10.561 8.205 4.246 1.00 91.50 74 PHE A C 1
ATOM 570 O O . PHE A 1 74 ? 11.142 7.358 4.924 1.00 91.50 74 PHE A O 1
ATOM 577 N N . LEU A 1 75 ? 10.371 8.043 2.934 1.00 91.19 75 LEU A N 1
ATOM 578 C CA . LEU A 1 75 ? 10.824 6.862 2.196 1.00 91.19 75 LEU A CA 1
ATOM 579 C C . LEU A 1 75 ? 12.356 6.729 2.207 1.00 91.19 75 LEU A C 1
ATOM 581 O O . LEU A 1 75 ? 12.877 5.632 2.401 1.00 91.19 75 LEU A O 1
ATOM 585 N N . GLU A 1 76 ? 13.086 7.834 2.077 1.00 89.06 76 GLU A N 1
ATOM 586 C CA . GLU A 1 76 ? 14.550 7.838 2.178 1.00 89.06 76 GLU A CA 1
ATOM 587 C C . GLU A 1 76 ? 15.049 7.484 3.582 1.00 89.06 76 GLU A C 1
ATOM 589 O O . GLU A 1 76 ? 15.975 6.682 3.726 1.00 89.06 76 GLU A O 1
ATOM 594 N N . GLN A 1 77 ? 14.408 8.015 4.628 1.00 89.44 77 GLN A N 1
ATOM 595 C CA . GLN A 1 77 ? 14.723 7.650 6.013 1.00 89.44 77 GLN A CA 1
ATOM 596 C C . GLN A 1 77 ? 14.505 6.153 6.261 1.00 89.44 77 GLN A C 1
ATOM 598 O O . GLN A 1 77 ? 15.335 5.498 6.896 1.00 89.44 77 GLN A O 1
ATOM 603 N N . ARG A 1 78 ? 13.418 5.578 5.729 1.00 86.88 78 ARG A N 1
ATOM 604 C CA . ARG A 1 78 ? 13.172 4.129 5.806 1.00 86.88 78 ARG A CA 1
ATOM 605 C C . ARG A 1 78 ? 14.251 3.322 5.098 1.00 86.88 78 ARG A C 1
ATOM 607 O O . ARG A 1 78 ? 14.673 2.285 5.611 1.00 86.88 78 ARG A O 1
ATOM 614 N N . LEU A 1 79 ? 14.711 3.795 3.943 1.00 85.06 79 LEU A N 1
ATOM 615 C CA . LEU A 1 79 ? 15.740 3.110 3.177 1.00 85.06 79 LEU A CA 1
ATOM 616 C C . LEU A 1 79 ? 17.050 2.992 3.960 1.00 85.06 79 LEU A C 1
ATOM 618 O O . LEU A 1 79 ? 17.591 1.889 4.066 1.00 85.06 79 LEU A O 1
ATOM 622 N N . GLN A 1 80 ? 17.498 4.102 4.556 1.00 81.69 80 GLN A N 1
ATOM 623 C CA . GLN A 1 80 ? 18.715 4.170 5.373 1.00 81.69 80 GLN A CA 1
ATOM 624 C C . GLN A 1 80 ? 18.653 3.201 6.562 1.00 81.69 80 GLN A C 1
ATOM 626 O O . GLN A 1 80 ? 19.600 2.463 6.814 1.00 81.69 80 GLN A O 1
ATOM 631 N N . ARG A 1 81 ? 17.499 3.105 7.232 1.00 71.50 81 ARG A N 1
ATOM 632 C CA . ARG A 1 81 ? 17.298 2.189 8.370 1.00 71.50 81 ARG A CA 1
ATOM 633 C C . ARG A 1 81 ? 17.288 0.719 7.983 1.00 71.50 81 ARG A C 1
ATOM 635 O O . ARG A 1 81 ? 17.638 -0.129 8.794 1.00 71.50 81 ARG A O 1
ATOM 642 N N . SER A 1 82 ? 16.890 0.391 6.756 1.00 57.41 82 SER A N 1
ATOM 643 C CA . SER A 1 82 ? 16.843 -1.005 6.318 1.00 57.41 82 SER A CA 1
ATOM 644 C C . SER A 1 82 ? 18.225 -1.642 6.112 1.00 57.41 82 SER A C 1
ATOM 646 O O . SER A 1 82 ? 18.302 -2.860 5.954 1.00 57.41 82 SER A O 1
ATOM 648 N N . SER A 1 83 ? 19.291 -0.831 6.140 1.00 50.47 83 SER A N 1
ATOM 649 C CA . SER A 1 83 ? 20.689 -1.271 6.213 1.00 50.47 83 SER A CA 1
ATOM 650 C C . SER A 1 83 ? 21.121 -1.618 7.649 1.00 50.47 83 SER A C 1
ATOM 652 O O . SER A 1 83 ? 21.952 -2.503 7.838 1.00 50.47 83 SER A O 1
ATOM 654 N N . ASP A 1 84 ? 20.505 -0.989 8.655 1.00 44.34 84 ASP A N 1
ATOM 655 C CA . ASP A 1 84 ? 20.845 -1.106 10.077 1.00 44.34 84 ASP A CA 1
ATOM 656 C C . ASP A 1 84 ? 19.744 -1.892 10.812 1.00 44.34 84 ASP A C 1
ATOM 658 O O . ASP A 1 84 ? 18.922 -1.353 11.555 1.00 44.34 84 ASP A O 1
ATOM 662 N N . ALA A 1 85 ? 19.657 -3.196 10.544 1.00 43.22 85 ALA A N 1
ATOM 663 C CA . ALA A 1 85 ? 18.550 -4.038 10.992 1.00 43.22 85 ALA A CA 1
ATOM 664 C C . ALA A 1 85 ? 18.521 -4.254 12.522 1.00 43.22 85 ALA A C 1
ATOM 666 O O . ALA A 1 85 ? 19.047 -5.236 13.041 1.00 43.22 85 ALA A O 1
ATOM 667 N N . THR A 1 86 ? 17.821 -3.375 13.243 1.00 42.69 86 THR A N 1
ATOM 668 C CA . THR A 1 86 ? 17.273 -3.653 14.580 1.00 42.69 86 THR A CA 1
ATOM 669 C C . THR A 1 86 ? 15.760 -3.803 14.449 1.00 42.69 86 THR A C 1
ATOM 671 O O . THR A 1 86 ? 15.107 -2.959 13.837 1.00 42.69 86 THR A O 1
ATOM 674 N N . ALA A 1 87 ? 15.189 -4.883 14.990 1.00 53.00 87 ALA A N 1
ATOM 675 C CA . ALA A 1 87 ? 13.749 -5.129 14.964 1.00 53.00 87 ALA A CA 1
ATOM 676 C C . ALA A 1 87 ? 12.993 -3.978 15.658 1.00 53.00 87 ALA A C 1
ATOM 678 O O . ALA A 1 87 ? 12.951 -3.897 16.884 1.00 53.00 87 ALA A O 1
ATOM 679 N N . MET A 1 88 ? 12.432 -3.065 14.863 1.00 60.72 88 MET A N 1
ATOM 680 C CA . MET A 1 88 ? 11.628 -1.944 15.348 1.00 60.72 88 MET A CA 1
ATOM 681 C C . MET A 1 88 ? 10.337 -2.451 15.992 1.00 60.72 88 MET A C 1
ATOM 683 O O . MET A 1 88 ? 9.684 -3.372 15.495 1.00 60.72 88 MET A O 1
ATOM 687 N N . LEU A 1 89 ? 9.953 -1.818 17.098 1.00 71.06 89 LEU A N 1
ATOM 688 C CA . LEU A 1 89 ? 8.671 -2.070 17.744 1.00 71.06 89 LEU A CA 1
ATOM 689 C C . LEU A 1 89 ? 7.540 -1.509 16.869 1.00 71.06 89 LEU A C 1
ATOM 691 O O . LEU A 1 89 ? 7.670 -0.453 16.262 1.00 71.06 89 LEU A O 1
ATOM 695 N N . ILE A 1 90 ? 6.382 -2.171 16.842 1.00 73.81 90 ILE A N 1
ATOM 696 C CA . ILE A 1 90 ? 5.213 -1.681 16.084 1.00 73.81 90 ILE A CA 1
ATOM 697 C C . ILE A 1 90 ? 4.833 -0.250 16.510 1.00 73.81 90 ILE A C 1
ATOM 699 O O . ILE A 1 90 ? 4.466 0.566 15.673 1.00 73.81 90 ILE A O 1
ATOM 703 N N . SER A 1 91 ? 5.000 0.091 17.794 1.00 74.75 91 SER A N 1
ATOM 704 C CA . SER A 1 91 ? 4.744 1.443 18.309 1.00 74.75 91 SER A CA 1
ATOM 705 C C . SER A 1 91 ? 5.604 2.529 17.670 1.00 74.75 91 SER A C 1
ATOM 707 O O . SER A 1 91 ? 5.093 3.616 17.433 1.00 74.75 91 SER A O 1
ATOM 709 N N . THR A 1 92 ? 6.880 2.262 17.378 1.00 81.81 92 THR A N 1
ATOM 710 C CA . THR A 1 92 ? 7.746 3.278 16.764 1.00 81.81 92 THR A CA 1
ATOM 711 C C . THR A 1 92 ? 7.337 3.520 15.316 1.00 81.81 92 THR A C 1
ATOM 713 O O . THR A 1 92 ? 7.253 4.662 14.881 1.00 81.81 92 THR A O 1
ATOM 716 N N . CYS A 1 93 ? 6.977 2.462 14.589 1.00 82.50 93 CYS A N 1
ATOM 717 C CA . CYS A 1 93 ? 6.478 2.582 13.221 1.00 82.50 93 CYS A CA 1
ATOM 718 C C . CYS A 1 93 ? 5.137 3.341 13.149 1.00 82.50 93 CYS A C 1
ATOM 720 O O . CYS A 1 93 ? 4.947 4.153 12.247 1.00 82.50 93 CYS A O 1
ATOM 722 N N . GLU A 1 94 ? 4.223 3.123 14.101 1.00 85.19 94 GLU A N 1
ATOM 723 C CA . GLU A 1 94 ? 2.951 3.862 14.183 1.00 85.19 94 GLU A CA 1
ATOM 724 C C . GLU A 1 94 ? 3.153 5.357 14.490 1.00 85.19 94 GLU A C 1
ATOM 726 O O . GLU A 1 94 ? 2.449 6.206 13.941 1.00 85.19 94 GLU A O 1
ATOM 731 N N . GLU A 1 95 ? 4.123 5.702 15.343 1.00 88.00 95 GLU A N 1
ATOM 732 C CA . GLU A 1 95 ? 4.487 7.100 15.607 1.00 88.00 95 GLU A CA 1
ATOM 733 C C . GLU A 1 95 ? 5.078 7.777 14.367 1.00 88.00 95 GLU A C 1
ATOM 735 O O . GLU A 1 95 ? 4.719 8.908 14.043 1.00 88.00 95 GLU A O 1
ATOM 740 N N . GLU A 1 96 ? 5.937 7.078 13.630 1.00 88.62 96 GLU A N 1
ATOM 741 C CA . GLU A 1 96 ? 6.497 7.581 12.379 1.00 88.62 96 GLU A CA 1
ATOM 742 C C . GLU A 1 96 ? 5.430 7.779 11.294 1.00 88.62 96 GLU A C 1
ATOM 744 O O . GLU A 1 96 ? 5.440 8.807 10.615 1.00 88.62 96 GLU A O 1
ATOM 749 N N . GLU A 1 97 ? 4.478 6.848 11.154 1.00 89.31 97 GLU A N 1
ATOM 750 C CA . GLU A 1 97 ? 3.324 7.016 10.261 1.00 89.31 97 GLU A CA 1
ATOM 751 C C . GLU A 1 97 ? 2.484 8.238 10.662 1.00 89.31 97 GLU A C 1
ATOM 753 O O . GLU A 1 97 ? 2.077 9.019 9.801 1.00 89.31 97 GLU A O 1
ATOM 758 N N . HIS A 1 98 ? 2.252 8.452 11.961 1.00 91.12 98 HIS A N 1
ATOM 759 C CA . HIS A 1 98 ? 1.517 9.622 12.444 1.00 91.12 98 HIS A CA 1
ATOM 760 C C . HIS A 1 98 ? 2.255 10.940 12.152 1.00 91.12 98 HIS A C 1
ATOM 762 O O . HIS A 1 98 ? 1.632 11.928 11.746 1.00 91.12 98 HIS A O 1
ATOM 768 N N . ASN A 1 99 ? 3.582 10.953 12.298 1.00 92.69 99 ASN A N 1
ATOM 769 C CA . ASN A 1 99 ? 4.419 12.099 11.946 1.00 92.69 99 ASN A CA 1
ATOM 770 C C . ASN A 1 99 ? 4.382 12.376 10.436 1.00 92.69 99 ASN A C 1
ATOM 772 O O . ASN A 1 99 ? 4.233 13.530 10.031 1.00 92.69 99 ASN A O 1
ATOM 776 N N . LEU A 1 100 ? 4.439 11.327 9.604 1.00 93.12 100 LEU A N 1
ATOM 777 C CA . LEU A 1 100 ? 4.278 11.432 8.153 1.00 93.12 100 LEU A CA 1
ATOM 778 C C . LEU A 1 100 ? 2.920 12.043 7.793 1.00 93.12 100 LEU A C 1
ATOM 780 O O . LEU A 1 100 ? 2.871 13.011 7.041 1.00 93.12 100 LEU A O 1
ATOM 784 N N . VAL A 1 101 ? 1.824 11.512 8.338 1.00 93.12 101 VAL A N 1
ATOM 785 C CA . VAL A 1 101 ? 0.463 12.029 8.112 1.00 93.12 101 VAL A CA 1
ATOM 786 C C . VAL A 1 101 ? 0.367 13.504 8.507 1.00 93.12 101 VAL A C 1
ATOM 788 O O . VAL A 1 101 ? -0.163 14.322 7.755 1.00 93.12 101 VAL A O 1
ATOM 791 N N . SER A 1 102 ? 0.928 13.876 9.657 1.00 92.31 102 SER A N 1
ATOM 792 C CA . SER A 1 102 ? 0.931 15.267 10.120 1.00 92.31 102 SER A CA 1
ATOM 793 C C . SER A 1 102 ? 1.706 16.183 9.167 1.00 92.31 102 SER A C 1
ATOM 795 O O . SER A 1 102 ? 1.225 17.261 8.816 1.00 92.31 102 SER A O 1
ATOM 797 N N . ALA A 1 103 ? 2.866 15.739 8.677 1.00 91.88 103 ALA A N 1
ATOM 798 C CA . ALA A 1 103 ? 3.659 16.484 7.703 1.00 91.88 103 ALA A CA 1
ATOM 799 C C . ALA A 1 103 ? 2.969 16.575 6.328 1.00 91.88 103 ALA A C 1
ATOM 801 O O . ALA A 1 103 ? 2.986 17.632 5.693 1.00 91.88 103 ALA A O 1
ATOM 802 N N . LEU A 1 104 ? 2.304 15.503 5.885 1.00 91.12 104 LEU A N 1
ATOM 803 C CA . LEU A 1 104 ? 1.503 15.486 4.660 1.00 91.12 104 LEU A CA 1
ATOM 804 C C . LEU A 1 104 ? 0.340 16.476 4.735 1.00 91.12 104 LEU A C 1
ATOM 806 O O . LEU A 1 104 ? 0.121 17.209 3.774 1.00 91.12 104 LEU A O 1
ATOM 810 N N . LYS A 1 105 ? -0.351 16.576 5.880 1.00 92.19 105 LYS A N 1
ATOM 811 C CA . LYS A 1 105 ? -1.414 17.574 6.087 1.00 92.19 105 LYS A CA 1
ATOM 812 C C . LYS A 1 105 ? -0.922 18.999 5.860 1.00 92.19 105 LYS A C 1
ATOM 814 O O . LYS A 1 105 ? -1.629 19.812 5.269 1.00 92.19 105 LYS A O 1
ATOM 819 N N . VAL A 1 106 ? 0.284 19.310 6.338 1.00 89.19 106 VAL A N 1
ATOM 820 C CA . VAL A 1 106 ? 0.901 20.628 6.140 1.00 89.19 106 VAL A CA 1
ATOM 821 C C . VAL A 1 106 ? 1.254 20.836 4.668 1.00 89.19 106 VAL A C 1
ATOM 823 O O . VAL A 1 106 ? 0.936 21.884 4.115 1.00 89.19 106 VAL A O 1
ATOM 826 N N . ALA A 1 107 ? 1.848 19.836 4.013 1.00 85.25 107 ALA A N 1
ATOM 827 C CA . ALA A 1 107 ? 2.256 19.938 2.613 1.00 85.25 107 ALA A CA 1
ATOM 828 C C . ALA A 1 107 ? 1.076 20.054 1.634 1.00 85.25 107 ALA A C 1
ATOM 830 O O . ALA A 1 107 ? 1.165 20.810 0.672 1.00 85.25 107 ALA A O 1
ATOM 831 N N . LEU A 1 108 ? -0.040 19.364 1.889 1.00 83.25 108 LEU A N 1
ATOM 832 C CA . LEU A 1 108 ? -1.248 19.425 1.055 1.00 83.25 108 LEU A CA 1
ATOM 833 C C . LEU A 1 108 ? -1.928 20.803 1.058 1.00 83.25 108 LEU A C 1
ATOM 835 O O . LEU A 1 108 ? -2.674 21.115 0.134 1.00 83.25 108 LEU A O 1
ATOM 839 N N . ARG A 1 109 ? -1.677 21.638 2.076 1.00 79.62 109 ARG A N 1
ATOM 840 C CA . ARG A 1 109 ? -2.187 23.019 2.137 1.00 79.62 109 ARG A CA 1
ATOM 841 C C . ARG A 1 109 ? -1.437 23.974 1.209 1.00 79.62 109 ARG A C 1
ATOM 843 O O . ARG A 1 109 ? -1.938 25.064 0.940 1.00 79.62 109 ARG A O 1
ATOM 850 N N . SER A 1 110 ? -0.258 23.586 0.729 1.00 68.94 110 SER A N 1
ATOM 851 C CA . SER A 1 110 ? 0.536 24.398 -0.185 1.00 68.94 110 SER A CA 1
ATOM 852 C C . SER A 1 110 ? 0.086 24.161 -1.632 1.00 68.94 110 SER A C 1
ATOM 854 O O . SER A 1 110 ? 0.098 23.018 -2.094 1.00 68.94 110 SER A O 1
ATOM 856 N N . PRO A 1 111 ? -0.289 25.209 -2.387 1.00 53.31 111 PRO A N 1
ATOM 857 C CA . PRO A 1 111 ? -0.631 25.077 -3.795 1.00 53.31 111 PRO A CA 1
ATOM 858 C C . PRO A 1 111 ? 0.656 24.876 -4.595 1.00 53.31 111 PRO A C 1
ATOM 860 O O . PRO A 1 111 ? 1.357 25.827 -4.927 1.00 53.31 111 PRO A O 1
ATOM 863 N N . GLY A 1 112 ? 0.999 23.631 -4.891 1.00 51.84 112 GLY A N 1
ATOM 864 C CA . GLY A 1 112 ? 2.172 23.361 -5.703 1.00 51.84 112 GLY A CA 1
ATOM 865 C C . GLY A 1 112 ? 2.183 21.935 -6.187 1.00 51.84 112 GLY A C 1
ATOM 866 O O . GLY A 1 112 ? 2.458 21.040 -5.403 1.00 51.84 112 GLY A O 1
ATOM 867 N N . ASN A 1 113 ? 1.858 21.749 -7.465 1.00 49.91 113 ASN A N 1
ATOM 868 C CA . ASN A 1 113 ? 2.595 20.878 -8.374 1.00 49.91 113 ASN A CA 1
ATOM 869 C C . ASN A 1 113 ? 2.129 21.185 -9.802 1.00 49.91 113 ASN A C 1
ATOM 871 O O . ASN A 1 113 ? 1.009 20.859 -10.191 1.00 49.91 113 ASN A O 1
ATOM 875 N N . LEU A 1 114 ? 2.992 21.852 -10.573 1.00 54.19 114 LEU A N 1
ATOM 876 C CA . LEU A 1 114 ? 2.855 21.914 -12.026 1.00 54.19 114 LEU A CA 1
ATOM 877 C C . LEU A 1 114 ? 3.089 20.505 -12.605 1.00 54.19 114 LEU A C 1
ATOM 879 O O . LEU A 1 114 ? 3.911 19.760 -12.064 1.00 54.19 114 LEU A O 1
ATOM 883 N N . PRO A 1 115 ? 2.415 20.126 -13.702 1.00 53.19 115 PRO A N 1
ATOM 884 C CA . PRO A 1 115 ? 2.726 18.894 -14.414 1.00 53.19 115 PRO A CA 1
ATOM 885 C C . PRO A 1 115 ? 4.161 18.965 -14.952 1.00 53.19 115 PRO A C 1
ATOM 887 O O . PRO A 1 115 ? 4.503 19.854 -15.727 1.00 53.19 115 PRO A O 1
ATOM 890 N N . VAL A 1 116 ? 5.005 18.031 -14.518 1.00 57.09 116 VAL A N 1
ATOM 891 C CA . VAL A 1 116 ? 6.404 17.922 -14.953 1.00 57.09 116 VAL A CA 1
ATOM 892 C C . VAL A 1 116 ? 6.503 16.855 -16.043 1.00 57.09 116 VAL A C 1
ATOM 894 O O . VAL A 1 116 ? 5.917 15.783 -15.895 1.00 57.09 116 VAL A O 1
ATOM 897 N N . LEU A 1 117 ? 7.224 17.133 -17.134 1.00 59.59 117 LEU A N 1
ATOM 898 C CA . LEU A 1 117 ? 7.572 16.119 -18.134 1.00 59.59 117 LEU A CA 1
ATOM 899 C C . LEU A 1 117 ? 8.757 15.281 -17.655 1.00 59.59 117 LEU A C 1
ATOM 901 O O . LEU A 1 117 ? 9.758 15.827 -17.195 1.00 59.59 117 LEU A O 1
ATOM 905 N N . PHE A 1 118 ? 8.673 13.964 -17.832 1.00 64.62 118 PHE A N 1
ATOM 906 C CA . PHE A 1 118 ? 9.738 13.040 -17.442 1.00 64.62 118 PHE A CA 1
ATOM 907 C C . PHE A 1 118 ? 10.577 12.634 -18.656 1.00 64.62 118 PHE A C 1
ATOM 909 O O . PHE A 1 118 ? 10.020 12.394 -19.729 1.00 64.62 118 PHE A O 1
ATOM 916 N N . PRO A 1 119 ? 11.905 12.489 -18.503 1.00 68.62 119 PRO A N 1
ATOM 917 C CA . PRO A 1 119 ? 12.703 11.721 -19.442 1.00 68.62 119 PRO A CA 1
ATOM 918 C C . PRO A 1 119 ? 12.109 10.312 -19.604 1.00 68.62 119 PRO A C 1
ATOM 920 O O . PRO A 1 119 ? 11.707 9.706 -18.602 1.00 68.62 119 PRO A O 1
ATOM 923 N N . PRO A 1 120 ? 12.113 9.738 -20.820 1.00 68.31 120 PRO A N 1
ATOM 924 C CA . PRO A 1 120 ? 11.528 8.417 -21.080 1.00 68.31 120 PRO A CA 1
ATOM 925 C C . PRO A 1 120 ? 12.170 7.304 -20.235 1.00 68.31 120 PRO A C 1
ATOM 927 O O . PRO A 1 120 ? 11.531 6.306 -19.921 1.00 68.31 120 PRO A O 1
ATOM 930 N N . GLN A 1 121 ? 13.421 7.496 -19.804 1.00 70.38 121 GLN A N 1
ATOM 931 C CA . GLN A 1 121 ? 14.163 6.560 -18.953 1.00 70.38 121 GLN A CA 1
ATOM 932 C C . GLN A 1 121 ? 13.589 6.449 -17.527 1.00 70.38 121 GLN A C 1
ATOM 934 O O . GLN A 1 121 ? 13.742 5.419 -16.875 1.00 70.38 121 GLN A O 1
ATOM 939 N N . VAL A 1 122 ? 12.925 7.501 -17.038 1.00 80.06 122 VAL A N 1
ATOM 940 C CA . VAL A 1 122 ? 12.420 7.608 -15.657 1.00 80.06 122 VAL A CA 1
ATOM 941 C C . VAL A 1 122 ? 10.892 7.485 -15.605 1.00 80.06 122 VAL A C 1
ATOM 943 O O . VAL A 1 122 ? 10.319 7.181 -14.558 1.00 80.06 122 VAL A O 1
ATOM 946 N N . GLU A 1 123 ? 10.223 7.638 -16.750 1.00 83.69 123 GLU A N 1
ATOM 947 C CA . GLU A 1 123 ? 8.770 7.530 -16.894 1.00 83.69 123 GLU A CA 1
ATOM 948 C C . GLU A 1 123 ? 8.215 6.204 -16.351 1.00 83.69 123 GLU A C 1
ATOM 950 O O . GLU A 1 123 ? 7.199 6.201 -15.648 1.00 83.69 123 GLU A O 1
ATOM 955 N N . ALA A 1 124 ? 8.895 5.083 -16.619 1.00 85.50 124 ALA A N 1
ATOM 956 C CA . ALA A 1 124 ? 8.472 3.766 -16.145 1.00 85.50 124 ALA A CA 1
ATOM 957 C C . ALA A 1 124 ? 8.474 3.677 -14.610 1.00 85.50 124 ALA A C 1
ATOM 959 O O . ALA A 1 124 ? 7.492 3.241 -13.997 1.00 85.50 124 ALA A O 1
ATOM 960 N N . PHE A 1 125 ? 9.543 4.162 -13.974 1.00 86.56 125 PHE A N 1
ATOM 961 C CA . PHE A 1 125 ? 9.664 4.187 -12.520 1.00 86.56 125 PHE A CA 1
ATOM 962 C C . PHE A 1 125 ? 8.658 5.144 -11.882 1.00 86.56 125 PHE A C 1
ATOM 964 O O . PHE A 1 125 ? 7.965 4.757 -10.945 1.00 86.56 125 PHE A O 1
ATOM 971 N N . VAL A 1 126 ? 8.509 6.360 -12.415 1.00 87.62 126 VAL A N 1
ATOM 972 C CA . VAL A 1 126 ? 7.566 7.363 -11.892 1.00 87.62 126 VAL A CA 1
ATOM 973 C C . VAL A 1 126 ? 6.121 6.890 -12.036 1.00 87.62 126 VAL A C 1
ATOM 975 O O . VAL A 1 126 ? 5.331 7.025 -11.103 1.00 87.62 126 VAL A O 1
ATOM 978 N N . THR A 1 127 ? 5.771 6.270 -13.165 1.00 88.44 127 THR A N 1
ATOM 979 C CA . THR A 1 127 ? 4.437 5.688 -13.371 1.00 88.44 127 THR A CA 1
ATOM 980 C C . THR A 1 127 ? 4.161 4.572 -12.371 1.00 88.44 127 THR A C 1
ATOM 982 O O . THR A 1 127 ? 3.081 4.534 -11.774 1.00 88.44 127 THR A O 1
ATOM 985 N N . THR A 1 128 ? 5.135 3.683 -12.164 1.00 91.38 128 THR A N 1
ATOM 986 C CA . THR A 1 128 ? 5.051 2.604 -11.173 1.00 91.38 128 THR A CA 1
ATOM 987 C C . THR A 1 128 ? 4.856 3.182 -9.774 1.00 91.38 128 THR A C 1
ATOM 989 O O . THR A 1 128 ? 3.885 2.850 -9.098 1.00 91.38 128 THR A O 1
ATOM 992 N N . LEU A 1 129 ? 5.720 4.115 -9.378 1.00 91.88 129 LEU A N 1
ATOM 993 C CA . LEU A 1 129 ? 5.720 4.767 -8.074 1.00 91.88 129 LEU A CA 1
ATOM 994 C C . LEU A 1 129 ? 4.377 5.449 -7.773 1.00 91.88 129 LEU A C 1
ATOM 996 O O . LEU A 1 129 ? 3.776 5.191 -6.732 1.00 91.88 129 LEU A O 1
AT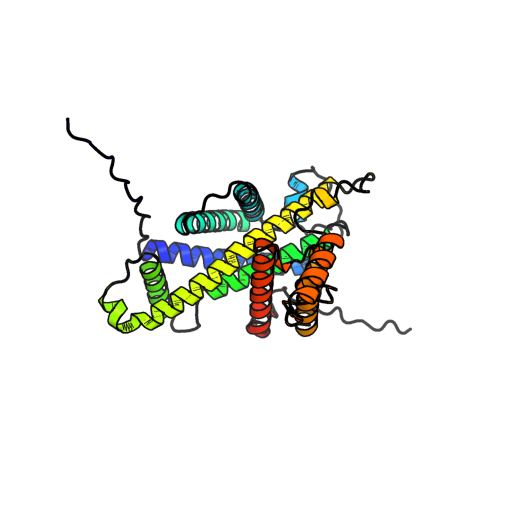OM 1000 N N . ARG A 1 130 ? 3.866 6.268 -8.701 1.00 89.88 130 ARG A N 1
ATOM 1001 C CA . ARG A 1 130 ? 2.591 6.988 -8.537 1.00 89.88 130 ARG A CA 1
ATOM 1002 C C . ARG A 1 130 ? 1.399 6.051 -8.458 1.00 89.88 130 ARG A C 1
ATOM 1004 O O . ARG A 1 130 ? 0.543 6.232 -7.598 1.00 89.88 130 ARG A O 1
ATOM 1011 N N . THR A 1 131 ? 1.352 5.044 -9.330 1.00 91.75 131 THR A N 1
ATOM 1012 C CA . THR A 1 131 ? 0.226 4.103 -9.362 1.00 91.75 131 THR A CA 1
ATOM 1013 C C . THR A 1 131 ? 0.177 3.271 -8.083 1.00 91.75 131 THR A C 1
ATOM 1015 O O . THR A 1 131 ? -0.892 3.111 -7.497 1.00 91.75 131 THR A O 1
ATOM 1018 N N . LEU A 1 132 ? 1.329 2.780 -7.615 1.00 94.44 132 LEU A N 1
ATOM 1019 C CA . LEU A 1 132 ? 1.414 2.005 -6.376 1.00 94.44 132 LEU A CA 1
ATOM 1020 C C . LEU A 1 132 ? 1.125 2.860 -5.140 1.00 94.44 132 LEU A C 1
ATOM 1022 O O . LEU A 1 132 ? 0.424 2.394 -4.246 1.00 94.44 132 LEU A O 1
ATOM 1026 N N . TRP A 1 133 ? 1.602 4.108 -5.098 1.00 94.62 133 TRP A N 1
ATOM 1027 C CA . TRP A 1 133 ? 1.260 5.041 -4.023 1.00 94.62 133 TRP A CA 1
ATOM 1028 C C . TRP A 1 133 ? -0.243 5.325 -3.974 1.00 94.62 133 TRP A C 1
ATOM 1030 O O . TRP A 1 133 ? -0.853 5.208 -2.916 1.00 94.62 133 TRP A O 1
ATOM 1040 N N . LEU A 1 134 ? -0.864 5.626 -5.117 1.00 93.19 134 LEU A N 1
ATOM 1041 C CA . LEU A 1 134 ? -2.302 5.875 -5.192 1.00 93.19 134 LEU A CA 1
ATOM 1042 C C . LEU A 1 134 ? -3.115 4.652 -4.742 1.00 93.19 134 LEU A C 1
ATOM 1044 O O . LEU A 1 134 ? -4.026 4.785 -3.925 1.00 93.19 134 LEU A O 1
ATOM 1048 N N . ALA A 1 135 ? -2.764 3.455 -5.223 1.00 94.31 135 ALA A N 1
ATOM 1049 C CA . ALA A 1 135 ? -3.397 2.212 -4.786 1.00 94.31 135 ALA A CA 1
ATOM 1050 C C . ALA A 1 135 ? -3.223 1.986 -3.273 1.00 94.31 135 ALA A C 1
ATOM 1052 O O . ALA A 1 135 ? -4.173 1.590 -2.595 1.00 94.31 135 ALA A O 1
ATOM 1053 N N . LEU A 1 136 ? -2.039 2.290 -2.731 1.00 95.81 136 LEU A N 1
ATOM 1054 C CA . LEU A 1 136 ? -1.764 2.205 -1.300 1.00 95.81 136 LEU A CA 1
ATOM 1055 C C . LEU A 1 136 ? -2.605 3.199 -0.485 1.00 95.81 136 LEU A C 1
ATOM 1057 O O . LEU A 1 136 ? -3.110 2.815 0.568 1.00 95.81 136 LEU A O 1
ATOM 1061 N N . CYS A 1 137 ? -2.797 4.439 -0.950 1.00 94.69 137 CYS A N 1
ATOM 1062 C CA . CYS A 1 137 ? -3.667 5.404 -0.274 1.00 94.69 137 CYS A CA 1
ATOM 1063 C C . CYS A 1 137 ? -5.097 4.870 -0.154 1.00 94.69 137 CYS A C 1
ATOM 1065 O O . CYS A 1 137 ? -5.662 4.887 0.935 1.00 94.69 137 CYS A O 1
ATOM 1067 N N . TRP A 1 138 ? -5.663 4.329 -1.236 1.00 93.62 138 TRP A N 1
ATOM 1068 C CA . TRP A 1 138 ? -7.009 3.749 -1.200 1.00 93.62 138 TRP A CA 1
ATOM 1069 C C . TRP A 1 138 ? -7.098 2.524 -0.296 1.00 93.62 138 TRP A C 1
ATOM 1071 O O . TRP A 1 138 ? -8.030 2.414 0.498 1.00 93.62 138 TRP A O 1
ATOM 1081 N N . HIS A 1 139 ? -6.105 1.637 -0.360 1.00 94.31 139 HIS A N 1
ATOM 1082 C CA . HIS A 1 139 ? -6.007 0.505 0.555 1.00 94.31 139 HIS A CA 1
ATOM 1083 C C . HIS A 1 139 ? -5.959 0.964 2.021 1.00 94.31 139 HIS A C 1
ATOM 1085 O O . HIS A 1 139 ? -6.630 0.393 2.880 1.00 94.31 139 HIS A O 1
ATOM 1091 N N . TRP A 1 140 ? -5.214 2.033 2.314 1.00 94.38 140 TRP A N 1
ATOM 1092 C CA . TRP A 1 140 ? -5.121 2.608 3.653 1.00 94.38 140 TRP A CA 1
ATOM 1093 C C . TRP A 1 140 ? -6.448 3.244 4.097 1.00 94.38 140 TRP A C 1
ATOM 1095 O O . TRP A 1 140 ? -6.901 2.943 5.198 1.00 94.38 140 TRP A O 1
ATOM 1105 N N . VAL A 1 141 ? -7.121 4.034 3.256 1.00 91.44 141 VAL A N 1
ATOM 1106 C CA . VAL A 1 141 ? -8.442 4.612 3.583 1.00 91.44 141 VAL A CA 1
ATOM 1107 C C . VAL A 1 141 ? -9.459 3.517 3.902 1.00 91.44 141 VAL A C 1
ATOM 1109 O O . VAL A 1 141 ? -10.140 3.599 4.920 1.00 91.44 141 VAL A O 1
ATOM 1112 N N . VAL A 1 142 ? -9.531 2.460 3.088 1.00 89.31 142 VAL A N 1
ATOM 1113 C CA . VAL A 1 142 ? -10.454 1.338 3.331 1.00 89.31 142 VAL A CA 1
ATOM 1114 C C . VAL A 1 142 ? -10.111 0.608 4.632 1.00 89.31 142 VAL A C 1
ATOM 1116 O O . VAL A 1 142 ? -11.004 0.291 5.415 1.00 89.31 142 VAL A O 1
ATOM 1119 N N . ALA A 1 143 ? -8.824 0.387 4.910 1.00 89.38 143 ALA A N 1
ATOM 1120 C CA . ALA A 1 143 ? -8.387 -0.221 6.164 1.00 89.38 143 ALA A CA 1
ATOM 1121 C C . ALA A 1 143 ? -8.710 0.645 7.393 1.00 89.38 143 ALA A C 1
ATOM 1123 O O . ALA A 1 143 ? -9.003 0.103 8.458 1.00 89.38 143 ALA A O 1
ATOM 1124 N N . LEU A 1 144 ? -8.653 1.975 7.257 1.00 87.56 144 LEU A N 1
ATOM 1125 C CA . LEU A 1 144 ? -9.053 2.904 8.310 1.00 87.56 144 LEU A CA 1
ATOM 1126 C C . LEU A 1 144 ? -10.557 2.853 8.524 1.00 87.56 144 LEU A C 1
ATOM 1128 O O . LEU A 1 144 ? -10.962 2.617 9.651 1.00 87.56 144 LEU A O 1
ATOM 1132 N N . ARG A 1 145 ? -11.373 2.992 7.477 1.00 84.19 145 ARG A N 1
ATOM 1133 C CA . ARG A 1 145 ? -12.839 2.976 7.597 1.00 84.19 145 ARG A CA 1
ATOM 1134 C C . ARG A 1 145 ? -13.355 1.673 8.201 1.00 84.19 145 ARG A C 1
ATOM 1136 O O . ARG A 1 145 ? -14.170 1.710 9.110 1.00 84.19 145 ARG A O 1
ATOM 1143 N N . GLY A 1 146 ? -12.777 0.536 7.822 1.00 75.62 146 GLY A N 1
ATOM 1144 C CA . GLY A 1 146 ? -13.257 -0.773 8.260 1.00 75.62 146 GLY A CA 1
ATOM 1145 C C . GLY A 1 146 ? -14.391 -1.278 7.365 1.00 75.62 146 GLY A C 1
ATOM 1146 O O . GLY A 1 146 ? -14.468 -0.920 6.191 1.00 75.62 146 GLY A O 1
ATOM 1147 N N . LYS A 1 147 ? -15.235 -2.179 7.879 1.00 65.06 147 LYS A N 1
ATOM 1148 C CA . LYS A 1 147 ? -16.403 -2.681 7.136 1.00 65.06 147 LYS A CA 1
ATOM 1149 C C . LYS A 1 147 ? -17.550 -1.688 7.265 1.00 65.06 147 LYS A C 1
ATOM 1151 O O . LYS A 1 147 ? -17.907 -1.399 8.393 1.00 65.06 147 LYS A O 1
ATOM 1156 N N . GLU A 1 148 ? -18.151 -1.298 6.141 1.00 52.72 148 GLU A N 1
ATOM 1157 C CA . GLU A 1 148 ? -19.346 -0.442 6.092 1.00 52.72 148 GLU A CA 1
ATOM 1158 C C . GLU A 1 148 ? -20.477 -0.974 7.000 1.00 52.72 148 GLU A C 1
ATOM 1160 O O . GLU A 1 148 ? -20.990 -2.082 6.817 1.00 52.72 148 GLU A O 1
ATOM 1165 N N . GLY A 1 149 ? -20.847 -0.163 7.983 1.00 54.59 149 GLY A N 1
ATOM 1166 C CA . GLY A 1 149 ? -21.793 -0.389 9.067 1.00 54.59 149 GLY A CA 1
ATOM 1167 C C . GLY A 1 149 ? -22.121 0.938 9.777 1.00 54.59 149 GLY A C 1
ATOM 1168 O O . GLY A 1 149 ? -21.937 2.024 9.237 1.00 54.59 149 GLY A O 1
ATOM 1169 N N . ASN A 1 150 ? -22.707 0.882 10.975 1.00 50.22 150 ASN A N 1
ATOM 1170 C CA . ASN A 1 150 ? -23.116 2.086 11.710 1.00 50.22 150 ASN A CA 1
ATOM 1171 C C . ASN A 1 150 ? -21.884 2.774 12.342 1.00 50.22 150 ASN A C 1
ATOM 1173 O O . ASN A 1 150 ? -21.227 2.152 13.180 1.00 50.22 150 ASN A O 1
ATOM 1177 N N . GLU A 1 151 ? -21.607 4.039 11.999 1.00 55.41 151 GLU A N 1
ATOM 1178 C CA . GLU A 1 151 ? -20.359 4.772 12.318 1.00 55.41 151 GLU A CA 1
ATOM 1179 C C . GLU A 1 151 ? -19.940 4.683 13.801 1.00 55.41 151 GLU A C 1
ATOM 1181 O O . GLU A 1 151 ? -18.773 4.464 14.124 1.00 55.41 151 GLU A O 1
ATOM 1186 N N . LEU A 1 152 ? -20.899 4.775 14.731 1.00 54.22 152 LEU A N 1
ATOM 1187 C CA . LEU A 1 152 ? -20.632 4.663 16.172 1.00 54.22 152 LEU A CA 1
ATOM 1188 C C . LEU A 1 152 ? -20.174 3.254 16.589 1.00 54.22 152 LEU A C 1
ATOM 1190 O O . LEU A 1 152 ? -19.310 3.125 17.453 1.00 54.22 152 LEU A O 1
ATOM 1194 N N . SER A 1 153 ? -20.721 2.195 15.983 1.00 57.72 153 SER A N 1
ATOM 1195 C CA . SER A 1 153 ? -20.315 0.810 16.277 1.00 57.72 153 SER A CA 1
ATOM 1196 C C . SER A 1 153 ? -18.892 0.544 15.791 1.00 57.72 153 SER A C 1
ATOM 1198 O O . SER A 1 153 ? -18.108 -0.084 16.499 1.00 57.72 153 SER A O 1
ATOM 1200 N N . GLU A 1 154 ? -18.536 1.079 14.624 1.00 61.72 154 GLU A N 1
ATOM 1201 C CA . GLU A 1 154 ? -17.203 0.939 14.032 1.00 61.72 154 GLU A CA 1
ATOM 1202 C C . GLU A 1 154 ? -16.120 1.670 14.833 1.00 61.72 154 GLU A C 1
ATOM 1204 O O . GLU A 1 154 ? -15.018 1.148 15.021 1.00 61.72 154 GLU A O 1
ATOM 1209 N N . LEU A 1 155 ? -16.435 2.858 15.360 1.00 58.25 155 LEU A N 1
ATOM 1210 C CA . LEU A 1 155 ? -15.529 3.639 16.207 1.00 58.25 155 LEU A CA 1
ATOM 1211 C C . LEU A 1 155 ? -15.174 2.873 17.488 1.00 58.25 155 LEU A C 1
ATOM 1213 O O . LEU A 1 155 ? -13.989 2.664 17.772 1.00 58.25 155 LEU A O 1
ATOM 1217 N N . TYR A 1 156 ? -16.183 2.361 18.201 1.00 58.91 156 TYR A N 1
ATOM 1218 C CA . TYR A 1 156 ? -15.974 1.532 19.391 1.00 58.91 156 TYR A CA 1
ATOM 1219 C C . TYR A 1 156 ? -15.249 0.220 19.067 1.00 58.91 156 TYR A C 1
ATOM 1221 O O . TYR A 1 156 ? -14.418 -0.247 19.849 1.00 58.91 156 TYR A O 1
ATOM 1229 N N . GLU A 1 157 ? -15.517 -0.391 17.915 1.00 71.19 157 GLU A N 1
ATOM 1230 C CA . GLU A 1 157 ? -14.813 -1.597 17.472 1.00 71.19 157 GLU A CA 1
ATOM 1231 C C . GLU A 1 157 ? -13.332 -1.324 17.194 1.00 71.19 157 GLU A C 1
ATOM 1233 O O . GLU A 1 157 ? -12.478 -2.101 17.624 1.00 71.19 157 GLU A O 1
ATOM 1238 N N . SER A 1 158 ? -13.006 -0.187 16.577 1.00 79.81 158 SER A N 1
ATOM 1239 C CA . SER A 1 158 ? -11.628 0.186 16.251 1.00 79.81 158 SER A CA 1
ATOM 1240 C C . SER A 1 158 ? -10.763 0.462 17.487 1.00 79.81 158 SER A C 1
ATOM 1242 O O . SER A 1 158 ? -9.620 0.001 17.551 1.00 79.81 158 SER A O 1
ATOM 1244 N N . TYR A 1 159 ? -11.305 1.130 18.512 1.00 87.94 159 TYR A N 1
ATOM 1245 C CA . TYR A 1 159 ? -10.568 1.355 19.758 1.00 87.94 159 TYR A CA 1
ATOM 1246 C C . TYR A 1 159 ? -10.382 0.055 20.550 1.00 87.94 159 TYR A C 1
ATOM 1248 O O . TYR A 1 159 ? -9.303 -0.200 21.081 1.00 87.94 159 TYR A O 1
ATOM 1256 N N . ASN A 1 160 ? -11.381 -0.834 20.561 1.00 88.00 160 ASN A N 1
ATOM 1257 C CA . ASN A 1 160 ? -11.237 -2.163 21.162 1.00 88.00 160 ASN A CA 1
ATOM 1258 C C . ASN A 1 160 ? -10.165 -3.007 20.453 1.00 88.00 160 ASN A C 1
ATOM 1260 O O . ASN A 1 160 ? -9.399 -3.708 21.116 1.00 88.00 160 ASN A O 1
ATOM 1264 N N . VAL A 1 161 ? -10.061 -2.913 19.125 1.00 87.94 161 VAL A N 1
ATOM 1265 C CA . VAL A 1 161 ? -8.976 -3.537 18.350 1.00 87.94 161 VAL A CA 1
ATOM 1266 C C . VAL A 1 161 ? -7.614 -2.987 18.776 1.00 87.94 161 VAL A C 1
ATOM 1268 O O . VAL A 1 161 ? -6.693 -3.765 19.044 1.00 87.94 161 VAL A O 1
ATOM 1271 N N . TYR A 1 162 ? -7.493 -1.665 18.918 1.00 89.50 162 TYR A N 1
ATOM 1272 C CA . TYR A 1 162 ? -6.279 -1.032 19.431 1.00 89.50 162 TYR A CA 1
ATOM 1273 C C . TYR A 1 162 ? -5.936 -1.522 20.846 1.00 89.50 162 TYR A C 1
ATOM 1275 O O . TYR A 1 162 ? -4.815 -1.979 21.083 1.00 89.50 162 TYR A O 1
ATOM 1283 N N . LEU A 1 163 ? -6.897 -1.534 21.772 1.00 89.88 163 LEU A N 1
ATOM 1284 C CA . LEU A 1 163 ? -6.690 -2.047 23.128 1.00 89.88 163 LEU A CA 1
ATOM 1285 C C . LEU A 1 163 ? -6.272 -3.521 23.127 1.00 89.88 163 LEU A C 1
ATOM 1287 O O . LEU A 1 163 ? -5.393 -3.906 23.899 1.00 89.88 163 LEU A O 1
ATOM 1291 N N . LEU A 1 164 ? -6.845 -4.349 22.249 1.00 89.81 164 LEU A N 1
ATOM 1292 C CA . LEU A 1 164 ? -6.444 -5.747 22.107 1.00 89.81 164 LEU A CA 1
ATOM 1293 C C . LEU A 1 164 ? -4.990 -5.873 21.631 1.00 89.81 164 LEU A C 1
ATOM 1295 O O . LEU A 1 164 ? -4.246 -6.669 22.203 1.00 89.81 164 LEU A O 1
ATOM 1299 N N . SER A 1 165 ? -4.560 -5.049 20.667 1.00 87.75 165 SER A N 1
ATOM 1300 C CA . SER A 1 165 ? -3.166 -5.010 20.188 1.00 87.75 165 SER A CA 1
ATOM 1301 C C . SER A 1 165 ? -2.159 -4.629 21.283 1.00 87.75 165 SER A C 1
ATOM 1303 O O . SER A 1 165 ? -1.009 -5.061 21.254 1.00 87.75 165 SER A O 1
ATOM 1305 N N . ARG A 1 166 ? -2.604 -3.855 22.282 1.00 89.12 166 ARG A N 1
ATOM 1306 C CA . ARG A 1 166 ? -1.814 -3.430 23.449 1.00 89.12 166 ARG A CA 1
ATOM 1307 C C . ARG A 1 166 ? -2.000 -4.331 24.671 1.00 89.12 166 ARG A C 1
ATOM 1309 O O . ARG A 1 166 ? -1.536 -3.988 25.753 1.00 89.12 166 ARG A O 1
ATOM 1316 N N . HIS A 1 167 ? -2.678 -5.471 24.516 1.00 89.06 167 HIS A N 1
ATOM 1317 C CA . HIS A 1 167 ? -3.029 -6.390 25.605 1.00 89.06 167 HIS A CA 1
ATOM 1318 C C . HIS A 1 167 ? -3.838 -5.741 26.749 1.00 89.06 167 HIS A C 1
ATOM 1320 O O . HIS A 1 167 ? -3.855 -6.246 27.870 1.00 89.06 167 HIS A O 1
ATOM 1326 N N . ALA A 1 168 ? -4.554 -4.654 26.452 1.00 89.62 168 ALA A N 1
ATOM 1327 C CA . ALA A 1 168 ? -5.308 -3.831 27.396 1.00 89.62 168 ALA A CA 1
ATOM 1328 C C . ALA A 1 168 ? -6.839 -3.968 27.244 1.00 89.62 168 ALA A C 1
ATOM 1330 O O . ALA A 1 168 ? -7.591 -3.192 27.827 1.00 89.62 168 ALA A O 1
ATOM 1331 N N . LEU A 1 169 ? -7.327 -4.945 26.465 1.00 89.75 169 LEU A N 1
ATOM 1332 C CA . LEU A 1 169 ? -8.766 -5.132 26.239 1.00 89.75 169 LEU A CA 1
ATOM 1333 C C . LEU A 1 169 ? -9.497 -5.565 27.532 1.00 89.75 169 LEU A C 1
ATOM 1335 O O . LEU A 1 169 ? -9.124 -6.610 28.090 1.00 89.75 169 LEU A O 1
ATOM 1339 N N . PRO A 1 170 ? -10.571 -4.859 27.953 1.00 91.38 170 PRO A N 1
ATOM 1340 C CA . PRO A 1 170 ? -11.379 -5.222 29.117 1.00 91.38 170 PRO A CA 1
ATOM 1341 C C . PRO A 1 170 ? -11.962 -6.639 29.034 1.00 91.38 170 PRO A C 1
ATOM 1343 O O . PRO A 1 170 ? -12.355 -7.111 27.964 1.00 91.38 170 PRO A O 1
ATOM 1346 N N . SER A 1 171 ? -12.066 -7.321 30.177 1.00 88.62 171 SER A N 1
ATOM 1347 C CA . SER A 1 171 ? -12.579 -8.698 30.261 1.00 88.62 171 SER A CA 1
ATOM 1348 C C . SER A 1 171 ? -14.048 -8.823 29.843 1.00 88.62 171 SER A C 1
ATOM 1350 O O . SER A 1 171 ? -14.430 -9.823 29.240 1.00 88.62 171 SER A O 1
ATOM 1352 N N . THR A 1 172 ? -14.860 -7.795 30.095 1.00 89.81 172 THR A N 1
ATOM 1353 C CA . THR A 1 172 ? -16.270 -7.728 29.677 1.00 89.81 172 THR A CA 1
ATOM 1354 C C . THR A 1 172 ? -16.410 -7.800 28.156 1.00 89.81 172 THR A C 1
ATOM 1356 O O . THR A 1 172 ? -17.136 -8.649 27.639 1.00 89.81 172 THR A O 1
ATOM 1359 N N . VAL A 1 173 ? -15.651 -6.973 27.432 1.00 88.19 173 VAL A N 1
ATOM 1360 C CA . VAL A 1 173 ? -15.631 -6.950 25.961 1.00 88.19 173 VAL A CA 1
ATOM 1361 C C . VAL A 1 173 ? -15.017 -8.232 25.409 1.00 88.19 173 VAL A C 1
ATOM 1363 O O . VAL A 1 173 ? -15.541 -8.805 24.456 1.00 88.19 173 VAL A O 1
ATOM 1366 N N . ARG A 1 174 ? -13.949 -8.735 26.039 1.00 87.88 174 ARG A N 1
ATOM 1367 C CA . ARG A 1 174 ? -13.301 -9.995 25.650 1.00 87.88 174 ARG A CA 1
ATOM 1368 C C . ARG A 1 174 ? -14.272 -11.177 25.677 1.00 87.88 174 ARG A C 1
ATOM 1370 O O . ARG A 1 174 ? -14.252 -11.989 24.759 1.00 87.88 174 ARG A O 1
ATOM 1377 N N . ASN A 1 175 ? -15.136 -11.251 26.686 1.00 88.50 175 ASN A N 1
ATOM 1378 C CA . ASN A 1 175 ? -16.087 -12.352 26.829 1.00 88.50 175 ASN A CA 1
ATOM 1379 C C . ASN A 1 175 ? -17.320 -12.194 25.927 1.00 88.50 175 ASN A C 1
ATOM 1381 O O . ASN A 1 175 ? -17.826 -13.190 25.421 1.00 88.50 175 ASN A O 1
ATOM 1385 N N . ALA A 1 176 ? -17.795 -10.965 25.703 1.00 89.25 176 ALA A N 1
ATOM 1386 C CA . ALA A 1 176 ? -18.988 -10.718 24.891 1.00 89.25 176 ALA A CA 1
ATOM 1387 C C . ALA A 1 176 ? -18.704 -10.694 23.378 1.00 89.25 176 ALA A C 1
ATOM 1389 O O . ALA A 1 176 ? -19.506 -11.186 22.591 1.00 89.25 176 ALA A O 1
ATOM 1390 N N . ARG A 1 177 ? -17.577 -10.097 22.967 1.00 85.25 177 ARG A N 1
ATOM 1391 C CA . ARG A 1 177 ? -17.252 -9.779 21.562 1.00 85.25 177 ARG A CA 1
ATOM 1392 C C . ARG A 1 177 ? -15.795 -10.069 21.188 1.00 85.25 177 ARG A C 1
ATOM 1394 O O . ARG A 1 177 ? -15.320 -9.616 20.151 1.00 85.25 177 ARG A O 1
ATOM 1401 N N . GLY A 1 178 ? -15.057 -10.823 22.006 1.00 86.12 178 GLY A N 1
ATOM 1402 C CA . GLY A 1 178 ? -13.620 -11.042 21.800 1.00 86.12 178 GLY A CA 1
ATOM 1403 C C . GLY A 1 178 ? -13.266 -11.658 20.446 1.00 86.12 178 GLY A C 1
ATOM 1404 O O . GLY A 1 178 ? -12.236 -11.308 19.877 1.00 86.12 178 GLY A O 1
ATOM 1405 N N . ARG A 1 179 ? -14.133 -12.521 19.896 1.00 86.50 179 ARG A N 1
ATOM 1406 C CA . ARG A 1 179 ? -13.951 -13.106 18.558 1.00 86.50 179 ARG A CA 1
ATOM 1407 C C . ARG A 1 179 ? -13.977 -12.043 17.460 1.00 86.50 179 ARG A C 1
ATOM 1409 O O . ARG A 1 179 ? -13.097 -12.049 16.606 1.00 86.50 179 ARG A O 1
ATOM 1416 N N . ASP A 1 180 ? -14.953 -11.142 17.493 1.00 85.94 180 ASP A N 1
ATOM 1417 C CA . ASP A 1 180 ? -15.108 -10.102 16.472 1.00 85.94 180 ASP A CA 1
ATOM 1418 C C . ASP A 1 180 ? -13.935 -9.119 16.524 1.00 85.94 180 ASP A C 1
ATOM 1420 O O . ASP A 1 180 ? -13.336 -8.812 15.495 1.00 85.94 180 ASP A O 1
ATOM 1424 N N . VAL A 1 181 ? -13.537 -8.708 17.735 1.00 88.94 181 VAL A N 1
ATOM 1425 C CA . VAL A 1 181 ? -12.375 -7.830 17.950 1.00 88.94 181 VAL A CA 1
ATOM 1426 C C . VAL A 1 181 ? -11.078 -8.508 17.493 1.00 88.94 181 VAL A C 1
ATOM 1428 O O . VAL A 1 181 ? -10.222 -7.854 16.906 1.00 88.94 181 VAL A O 1
ATOM 1431 N N . ALA A 1 182 ? -10.924 -9.819 17.703 1.00 88.12 182 ALA A N 1
ATOM 1432 C CA . ALA A 1 182 ? -9.758 -10.564 17.227 1.00 88.12 182 ALA A CA 1
ATOM 1433 C C . ALA A 1 182 ? -9.707 -10.664 15.693 1.00 88.12 182 ALA A C 1
ATOM 1435 O O . ALA A 1 182 ? -8.643 -10.467 15.109 1.00 88.12 182 ALA A O 1
ATOM 1436 N N . LEU A 1 183 ? -10.843 -10.916 15.033 1.00 87.94 183 LEU A N 1
ATOM 1437 C CA . LEU A 1 183 ? -10.926 -10.921 13.567 1.00 87.94 183 LEU A CA 1
ATOM 1438 C C . LEU A 1 183 ? -10.625 -9.535 12.981 1.00 87.94 183 LEU A C 1
ATOM 1440 O O . LEU A 1 183 ? -9.906 -9.425 11.991 1.00 87.94 183 LEU A O 1
ATOM 1444 N N . ALA A 1 184 ? -11.138 -8.477 13.609 1.00 87.25 184 ALA A N 1
ATOM 1445 C CA . ALA A 1 184 ? -10.855 -7.106 13.207 1.00 87.25 184 ALA A CA 1
ATOM 1446 C C . ALA A 1 184 ? -9.379 -6.728 13.438 1.00 87.25 184 ALA A C 1
ATOM 1448 O O . ALA A 1 184 ? -8.778 -6.077 12.585 1.00 87.25 184 ALA A O 1
ATOM 1449 N N . LEU A 1 185 ? -8.759 -7.194 14.530 1.00 89.31 185 LEU A N 1
ATOM 1450 C CA . LEU A 1 185 ? -7.321 -7.032 14.761 1.00 89.31 185 LEU A CA 1
ATOM 1451 C C . LEU A 1 185 ? -6.488 -7.744 13.696 1.00 89.31 185 LEU A C 1
ATOM 1453 O O . LEU A 1 185 ? -5.525 -7.163 13.205 1.00 89.31 185 LEU A O 1
ATOM 1457 N N . GLN A 1 186 ? -6.857 -8.968 13.315 1.00 89.25 186 GLN A N 1
ATOM 1458 C CA . GLN A 1 186 ? -6.166 -9.686 12.248 1.00 89.25 186 GLN A CA 1
ATOM 1459 C C . GLN A 1 186 ? -6.249 -8.914 10.923 1.00 89.25 186 GLN A C 1
ATOM 1461 O O . GLN A 1 186 ? -5.222 -8.681 10.291 1.00 89.25 186 GLN A O 1
ATOM 1466 N N . ALA A 1 187 ? -7.441 -8.446 10.541 1.00 87.56 187 ALA A N 1
ATOM 1467 C CA . ALA A 1 187 ? -7.620 -7.640 9.333 1.00 87.56 187 ALA A CA 1
ATOM 1468 C C . ALA A 1 187 ? -6.799 -6.336 9.378 1.00 87.56 187 ALA A C 1
ATOM 1470 O O . ALA A 1 187 ? -6.169 -5.956 8.390 1.00 87.56 187 ALA A O 1
ATOM 1471 N N . TRP A 1 188 ? -6.747 -5.671 10.538 1.00 88.06 188 TRP A N 1
ATOM 1472 C CA . TRP A 1 188 ? -5.913 -4.486 10.743 1.00 88.06 188 TRP A CA 1
ATOM 1473 C C . TRP A 1 188 ? -4.418 -4.798 10.604 1.00 88.06 188 TRP A C 1
ATOM 1475 O O . TRP A 1 188 ? -3.696 -4.059 9.938 1.00 88.06 188 TRP A O 1
ATOM 1485 N N . GLN A 1 189 ? -3.944 -5.901 11.188 1.00 89.19 189 GLN A N 1
ATOM 1486 C CA . GLN A 1 189 ? -2.549 -6.342 11.094 1.00 89.19 189 GLN A CA 1
ATOM 1487 C C . GLN A 1 189 ? -2.155 -6.720 9.664 1.00 89.19 189 GLN A C 1
ATOM 1489 O O . GLN A 1 189 ? -1.055 -6.386 9.224 1.00 89.19 189 GLN A O 1
ATOM 1494 N N . GLU A 1 190 ? -3.045 -7.383 8.926 1.00 88.69 190 GLU A N 1
ATOM 1495 C CA . GLU A 1 190 ? -2.854 -7.694 7.509 1.00 88.69 190 GLU A CA 1
ATOM 1496 C C . GLU A 1 190 ? -2.720 -6.406 6.690 1.00 88.69 190 GLU A C 1
ATOM 1498 O O . GLU A 1 190 ? -1.728 -6.231 5.977 1.00 88.69 190 GLU A O 1
ATOM 1503 N N . ALA A 1 191 ? -3.641 -5.455 6.868 1.00 90.62 191 ALA A N 1
ATOM 1504 C CA . ALA A 1 191 ? -3.590 -4.175 6.172 1.00 90.62 191 ALA A CA 1
ATOM 1505 C C . ALA A 1 191 ? -2.350 -3.343 6.548 1.00 90.62 191 ALA A C 1
ATOM 1507 O O . ALA A 1 191 ? -1.717 -2.727 5.685 1.00 90.62 191 ALA A O 1
ATOM 1508 N N . TYR A 1 192 ? -1.969 -3.353 7.827 1.00 90.81 192 TYR A N 1
ATOM 1509 C CA . TYR A 1 192 ? -0.758 -2.711 8.332 1.00 90.81 192 TYR A CA 1
ATOM 1510 C C . TYR A 1 192 ? 0.502 -3.321 7.706 1.00 90.81 192 TYR A C 1
ATOM 1512 O O . TYR A 1 192 ? 1.374 -2.596 7.226 1.00 90.81 192 TYR A O 1
ATOM 1520 N N . ARG A 1 193 ? 0.585 -4.657 7.635 1.00 91.56 193 ARG A N 1
ATOM 1521 C CA . ARG A 1 193 ? 1.689 -5.367 6.976 1.00 91.56 193 ARG A CA 1
ATOM 1522 C C . ARG A 1 193 ? 1.790 -4.971 5.507 1.00 91.56 193 ARG A C 1
ATOM 1524 O O . ARG A 1 193 ? 2.897 -4.683 5.052 1.00 91.56 193 ARG A O 1
ATOM 1531 N N . VAL A 1 194 ? 0.674 -4.947 4.776 1.00 92.56 194 VAL A N 1
ATOM 1532 C CA . VAL A 1 194 ? 0.654 -4.516 3.370 1.00 92.56 194 VAL A CA 1
ATOM 1533 C C . VAL A 1 194 ? 1.198 -3.097 3.247 1.00 92.56 194 VAL A C 1
ATOM 1535 O O . VAL A 1 194 ? 2.116 -2.861 2.465 1.00 92.56 194 VAL A O 1
ATOM 1538 N N . ARG A 1 195 ? 0.721 -2.166 4.080 1.00 93.00 195 ARG A N 1
ATOM 1539 C CA . ARG A 1 195 ? 1.176 -0.771 4.064 1.00 93.00 195 ARG A CA 1
ATOM 1540 C C . ARG A 1 195 ? 2.678 -0.639 4.298 1.00 93.00 195 ARG A C 1
ATOM 1542 O O . ARG A 1 195 ? 3.360 -0.006 3.498 1.00 93.00 195 ARG A O 1
ATOM 1549 N N . GLN A 1 196 ? 3.204 -1.277 5.336 1.00 91.81 196 GLN A N 1
ATOM 1550 C CA . GLN A 1 196 ? 4.623 -1.189 5.687 1.00 91.81 196 GLN A CA 1
ATOM 1551 C C . GLN A 1 196 ? 5.539 -1.747 4.590 1.00 91.81 196 GLN A C 1
ATOM 1553 O O . GLN A 1 196 ? 6.502 -1.094 4.196 1.00 91.81 196 GLN A O 1
ATOM 1558 N N . ASN A 1 197 ? 5.213 -2.920 4.042 1.00 91.50 197 ASN A N 1
ATOM 1559 C CA . ASN A 1 197 ? 6.015 -3.524 2.976 1.00 91.50 197 ASN A CA 1
ATOM 1560 C C . ASN A 1 197 ? 5.879 -2.759 1.649 1.00 91.50 197 ASN A C 1
ATOM 1562 O O . ASN A 1 197 ? 6.850 -2.650 0.906 1.00 91.50 197 ASN A O 1
ATOM 1566 N N . MET A 1 198 ? 4.708 -2.185 1.348 1.00 94.00 198 MET A N 1
ATOM 1567 C CA . MET A 1 198 ? 4.558 -1.321 0.174 1.00 94.00 198 MET A CA 1
ATOM 1568 C C . MET A 1 198 ? 5.367 -0.033 0.299 1.00 94.00 198 MET A C 1
ATOM 1570 O O . MET A 1 198 ? 5.961 0.388 -0.687 1.00 94.00 198 MET A O 1
ATOM 1574 N N . LEU A 1 199 ? 5.436 0.574 1.487 1.00 93.19 199 LEU A N 1
ATOM 1575 C CA . LEU A 1 199 ? 6.302 1.730 1.731 1.00 93.19 199 LEU A CA 1
ATOM 1576 C C . LEU A 1 199 ? 7.779 1.374 1.507 1.00 93.19 199 LEU A C 1
ATOM 1578 O O . LEU A 1 199 ? 8.502 2.159 0.903 1.00 93.19 199 LEU A O 1
ATOM 1582 N N . ASP A 1 200 ? 8.215 0.175 1.895 1.00 91.31 200 ASP A N 1
ATOM 1583 C CA . ASP A 1 200 ? 9.579 -0.286 1.608 1.00 91.31 200 ASP A CA 1
ATOM 1584 C C . ASP A 1 200 ? 9.824 -0.467 0.099 1.00 91.31 200 ASP A C 1
ATOM 1586 O O . ASP A 1 200 ? 10.866 -0.055 -0.412 1.00 91.31 200 ASP A O 1
ATOM 1590 N N . LEU A 1 201 ? 8.856 -1.026 -0.639 1.00 91.81 201 LEU A N 1
ATOM 1591 C CA . LEU A 1 201 ? 8.946 -1.143 -2.099 1.00 91.81 201 LEU A CA 1
ATOM 1592 C C . LEU A 1 201 ? 8.981 0.235 -2.782 1.00 91.81 201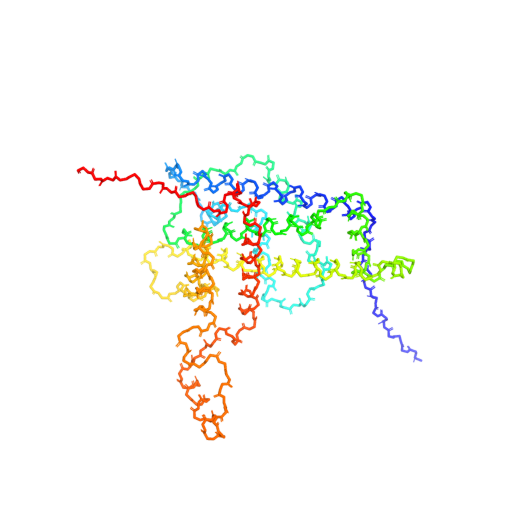 LEU A C 1
ATOM 1594 O O . LEU A 1 201 ? 9.770 0.447 -3.701 1.00 91.81 201 LEU A O 1
ATOM 1598 N N . LEU A 1 202 ? 8.158 1.183 -2.327 1.00 94.00 202 LEU A N 1
ATOM 1599 C CA . LEU A 1 202 ? 8.157 2.557 -2.833 1.00 94.00 202 LEU A CA 1
ATOM 1600 C C . LEU A 1 202 ? 9.493 3.257 -2.558 1.00 94.00 202 LEU A C 1
ATOM 1602 O O . LEU A 1 202 ? 9.975 3.978 -3.426 1.00 94.00 202 LEU A O 1
ATOM 1606 N N . ALA A 1 203 ? 10.115 3.017 -1.400 1.00 92.00 203 ALA A N 1
ATOM 1607 C CA . ALA A 1 203 ? 11.434 3.558 -1.078 1.00 92.00 203 ALA A CA 1
ATOM 1608 C C . ALA A 1 203 ? 12.520 3.043 -2.034 1.00 92.00 203 ALA A C 1
ATOM 1610 O O . ALA A 1 203 ? 13.361 3.820 -2.486 1.00 92.00 203 ALA A O 1
ATOM 1611 N N . TYR A 1 204 ? 12.471 1.761 -2.402 1.00 91.19 204 TYR A N 1
ATOM 1612 C CA . TYR A 1 204 ? 13.373 1.186 -3.402 1.00 91.19 204 TYR A CA 1
ATOM 1613 C C . TYR A 1 204 ? 13.183 1.787 -4.789 1.00 91.19 204 TYR A C 1
ATOM 1615 O O . TYR A 1 204 ? 14.155 2.178 -5.430 1.00 91.19 204 TYR A O 1
ATOM 1623 N N . ILE A 1 205 ? 11.933 1.917 -5.234 1.00 91.06 205 ILE A N 1
ATOM 1624 C CA . ILE A 1 205 ? 11.630 2.516 -6.537 1.00 91.06 205 ILE A CA 1
ATOM 1625 C C . ILE A 1 205 ? 12.053 3.991 -6.557 1.00 91.06 205 ILE A C 1
ATOM 1627 O O . ILE A 1 205 ? 12.643 4.434 -7.536 1.00 91.06 205 ILE A O 1
ATOM 1631 N N . LEU A 1 206 ? 11.800 4.748 -5.483 1.00 90.62 206 LEU A N 1
ATOM 1632 C CA . LEU A 1 206 ? 12.208 6.152 -5.370 1.00 90.62 206 LEU A CA 1
ATOM 1633 C C . LEU A 1 206 ? 13.734 6.311 -5.413 1.00 90.62 206 LEU A C 1
ATOM 1635 O O . LEU A 1 206 ? 14.240 7.207 -6.087 1.00 90.62 206 LEU A O 1
ATOM 1639 N N . HIS A 1 207 ? 14.469 5.432 -4.733 1.00 89.81 207 HIS A N 1
ATOM 1640 C CA . HIS A 1 207 ? 15.925 5.413 -4.812 1.00 89.81 207 HIS A CA 1
ATOM 1641 C C . HIS A 1 207 ? 16.406 5.192 -6.248 1.00 89.81 207 HIS A C 1
ATOM 1643 O O . HIS A 1 207 ? 17.251 5.941 -6.737 1.00 89.81 207 HIS A O 1
ATOM 1649 N N . ASP A 1 208 ? 15.824 4.219 -6.949 1.00 87.75 208 ASP A N 1
ATOM 1650 C CA . ASP A 1 208 ? 16.211 3.892 -8.321 1.00 87.75 208 ASP A CA 1
ATOM 1651 C C . ASP A 1 208 ? 15.822 4.997 -9.319 1.00 87.75 208 ASP A C 1
ATOM 1653 O O . ASP A 1 208 ? 16.563 5.233 -10.272 1.00 87.75 208 ASP A O 1
ATOM 1657 N N . VAL A 1 209 ? 14.745 5.757 -9.060 1.00 86.94 209 VAL A N 1
ATOM 1658 C CA . VAL A 1 209 ? 14.456 7.027 -9.761 1.00 86.94 209 VAL A CA 1
ATOM 1659 C C . VAL A 1 209 ? 15.614 8.010 -9.582 1.00 86.94 209 VAL A C 1
ATOM 1661 O O . VAL A 1 209 ? 16.078 8.599 -10.557 1.00 86.94 209 VAL A O 1
ATOM 1664 N N . GLY A 1 210 ? 16.104 8.179 -8.351 1.00 84.12 210 GLY A N 1
ATOM 1665 C CA . GLY A 1 210 ? 17.236 9.054 -8.052 1.00 84.12 210 GLY A CA 1
ATOM 1666 C C . GLY A 1 210 ? 18.533 8.612 -8.736 1.00 84.12 210 GLY A C 1
ATOM 1667 O O . GLY A 1 210 ? 19.251 9.450 -9.281 1.00 84.12 210 GLY A O 1
ATOM 1668 N N . VAL A 1 211 ? 18.818 7.307 -8.760 1.00 84.69 211 VAL A N 1
ATOM 1669 C CA . VAL A 1 211 ? 19.966 6.738 -9.488 1.00 84.69 211 VAL A CA 1
ATOM 1670 C C . VAL A 1 211 ? 19.830 7.007 -10.989 1.00 84.69 211 VAL A C 1
ATOM 1672 O O . VAL A 1 211 ? 20.739 7.585 -11.581 1.00 84.69 211 VAL A O 1
ATOM 1675 N N . ALA A 1 212 ? 18.679 6.692 -11.588 1.00 81.88 212 ALA A N 1
ATOM 1676 C CA . ALA A 1 212 ? 18.440 6.904 -13.015 1.00 81.88 212 ALA A CA 1
ATOM 1677 C C . ALA A 1 212 ? 18.578 8.384 -13.425 1.00 81.88 212 ALA A C 1
ATOM 1679 O O . ALA A 1 212 ? 19.173 8.689 -14.456 1.00 81.88 212 ALA A O 1
ATOM 1680 N N . LEU A 1 213 ? 18.094 9.318 -12.597 1.00 78.31 213 LEU A N 1
ATOM 1681 C CA . LEU A 1 213 ? 18.235 10.758 -12.846 1.00 78.31 213 LEU A CA 1
ATOM 1682 C C . LEU A 1 213 ? 19.695 11.228 -12.768 1.00 78.31 213 LEU A C 1
ATOM 1684 O O . LEU A 1 213 ? 20.132 12.023 -13.598 1.00 78.31 213 LEU A O 1
ATOM 1688 N N . ARG A 1 214 ? 20.474 10.720 -11.805 1.00 75.62 214 ARG A N 1
ATOM 1689 C CA . ARG A 1 214 ? 21.886 11.102 -11.614 1.00 75.62 214 ARG A CA 1
ATOM 1690 C C . ARG A 1 214 ? 22.791 10.652 -12.760 1.00 75.62 214 ARG A C 1
ATOM 1692 O O . ARG A 1 214 ? 23.778 11.330 -13.039 1.00 75.62 214 ARG A O 1
ATOM 1699 N N . PHE A 1 215 ? 22.461 9.536 -13.408 1.00 67.12 215 PHE A N 1
ATOM 1700 C CA . PHE A 1 215 ? 23.283 8.920 -14.454 1.00 67.12 215 PHE A CA 1
ATOM 1701 C C . PHE A 1 215 ? 22.696 9.046 -15.867 1.00 67.12 215 PHE A C 1
ATOM 1703 O O . PHE A 1 215 ? 23.196 8.413 -16.788 1.00 67.12 215 PHE A O 1
ATOM 1710 N N . SER A 1 216 ? 21.717 9.933 -16.079 1.00 61.59 216 SER A N 1
ATOM 1711 C CA . SER A 1 216 ? 21.135 10.237 -17.400 1.00 61.59 216 SER A CA 1
ATOM 1712 C C . SER A 1 216 ? 22.110 10.933 -18.389 1.00 61.59 216 SER A C 1
ATOM 1714 O O . SER A 1 216 ? 21.679 11.374 -19.456 1.00 61.59 216 SER A O 1
ATOM 1716 N N . GLY A 1 217 ? 23.401 11.067 -18.051 1.00 57.62 217 GLY A N 1
ATOM 1717 C CA . GLY A 1 217 ? 24.465 11.604 -18.914 1.00 57.62 217 GLY A CA 1
ATOM 1718 C C . GLY A 1 217 ? 25.256 10.511 -19.655 1.00 57.62 217 GLY A C 1
ATOM 1719 O O . GLY A 1 217 ? 25.261 9.360 -19.235 1.00 57.62 217 GLY A O 1
ATOM 1720 N N . ASP A 1 218 ? 25.941 10.901 -20.735 1.00 49.84 218 ASP A N 1
ATOM 1721 C CA . ASP A 1 218 ? 26.521 10.108 -21.851 1.00 49.84 218 ASP A CA 1
ATOM 1722 C C . ASP A 1 218 ? 27.474 8.919 -21.516 1.00 49.84 218 ASP A C 1
ATOM 1724 O O . ASP A 1 218 ? 27.966 8.252 -22.420 1.00 49.84 218 ASP A O 1
ATOM 1728 N N . ASP A 1 219 ? 27.711 8.584 -20.240 1.00 49.53 219 ASP A N 1
ATOM 1729 C CA . ASP A 1 219 ? 28.649 7.530 -19.782 1.00 49.53 219 ASP A CA 1
ATOM 1730 C C . ASP A 1 219 ? 27.955 6.245 -19.244 1.00 49.53 219 ASP A C 1
ATOM 1732 O O . ASP A 1 219 ? 2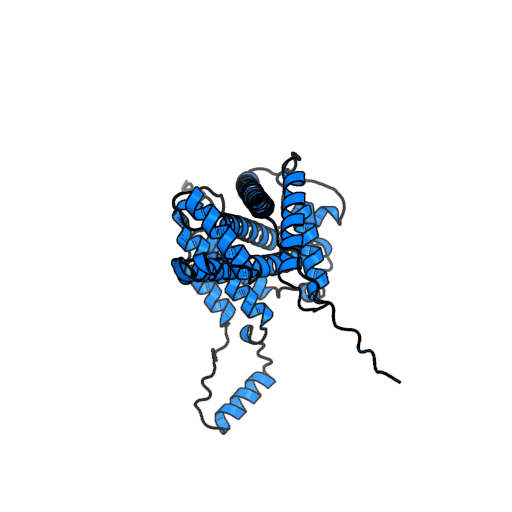8.546 5.414 -18.542 1.00 49.53 219 ASP A O 1
ATOM 1736 N N . ALA A 1 220 ? 26.677 6.040 -19.572 1.00 54.88 220 ALA A N 1
ATOM 1737 C CA . ALA A 1 220 ? 25.759 5.081 -18.937 1.00 54.88 220 ALA A CA 1
ATOM 1738 C C . ALA A 1 220 ? 25.907 3.589 -19.339 1.00 54.88 220 ALA A C 1
ATOM 1740 O O . ALA A 1 220 ? 24.915 2.894 -19.544 1.00 54.88 220 ALA A O 1
ATOM 1741 N N . SER A 1 221 ? 27.122 3.047 -19.476 1.00 53.22 221 SER A N 1
ATOM 1742 C CA . SER A 1 221 ? 27.276 1.722 -20.112 1.00 53.22 221 SER A CA 1
ATOM 1743 C C . SER A 1 221 ? 27.279 0.509 -19.165 1.00 53.22 221 SER A C 1
ATOM 1745 O O . SER A 1 221 ? 26.734 -0.525 -19.541 1.00 53.22 221 SER A O 1
ATOM 1747 N N . LYS A 1 222 ? 27.840 0.559 -17.941 1.00 50.19 222 LYS A N 1
ATOM 1748 C CA . LYS A 1 222 ? 27.888 -0.640 -17.047 1.00 50.19 222 LYS A CA 1
ATOM 1749 C C . LYS A 1 222 ? 27.889 -0.384 -15.530 1.00 50.19 222 LYS A C 1
ATOM 1751 O O . LYS A 1 222 ? 27.804 -1.339 -14.758 1.00 50.19 222 LYS A O 1
ATOM 1756 N N . GLY A 1 223 ? 28.031 0.867 -15.088 1.00 51.19 223 GLY A N 1
ATOM 1757 C CA . GLY A 1 223 ? 28.055 1.223 -13.660 1.00 51.19 223 GLY A CA 1
ATOM 1758 C C . GLY A 1 223 ? 26.667 1.407 -13.034 1.00 51.19 223 GLY A C 1
ATOM 1759 O O . GLY A 1 223 ? 26.496 1.107 -11.856 1.00 51.19 223 GLY A O 1
ATOM 1760 N N . ASP A 1 224 ? 25.688 1.845 -13.832 1.00 57.84 224 ASP A N 1
ATOM 1761 C CA . ASP A 1 224 ? 24.337 2.248 -13.406 1.00 57.84 224 ASP A CA 1
ATOM 1762 C C . ASP A 1 224 ? 23.527 1.085 -12.803 1.00 57.84 224 ASP A C 1
ATOM 1764 O O . ASP A 1 224 ? 23.017 1.184 -11.690 1.00 57.84 224 ASP A O 1
ATOM 1768 N N . GLU A 1 225 ? 23.514 -0.083 -13.455 1.00 62.06 225 GLU A N 1
ATOM 1769 C CA . GLU A 1 225 ? 22.743 -1.243 -12.976 1.00 62.06 225 GLU A CA 1
ATOM 1770 C C . GLU A 1 225 ? 23.182 -1.758 -11.598 1.00 62.06 225 GLU A C 1
ATOM 1772 O O . GLU A 1 225 ? 22.381 -2.360 -10.889 1.00 62.06 225 GLU A O 1
ATOM 1777 N N . LYS A 1 226 ? 24.441 -1.525 -11.202 1.00 66.31 226 LYS A N 1
ATOM 1778 C CA . LYS A 1 226 ? 24.962 -1.966 -9.898 1.00 66.31 226 LYS A CA 1
ATOM 1779 C C . LYS A 1 226 ? 24.537 -1.066 -8.742 1.00 66.31 226 LYS A C 1
ATOM 1781 O O . LYS A 1 226 ? 24.622 -1.497 -7.597 1.00 66.31 226 LYS A O 1
ATOM 1786 N N . LEU A 1 227 ? 24.156 0.178 -9.030 1.00 78.56 227 LEU A N 1
ATOM 1787 C CA . LEU A 1 227 ? 23.738 1.150 -8.020 1.00 78.56 227 LEU A CA 1
ATOM 1788 C C . LEU A 1 227 ? 22.233 1.093 -7.759 1.00 78.56 227 LEU A C 1
ATOM 1790 O O . LEU A 1 227 ? 21.778 1.611 -6.743 1.00 78.56 227 LEU A O 1
ATOM 1794 N N . ARG A 1 228 ? 21.469 0.459 -8.653 1.00 82.50 228 ARG A N 1
ATOM 1795 C CA . ARG A 1 228 ? 20.038 0.224 -8.469 1.00 82.50 228 ARG A CA 1
ATOM 1796 C C . ARG A 1 228 ? 19.808 -0.896 -7.465 1.00 82.50 228 ARG A C 1
ATOM 1798 O O . ARG A 1 228 ? 20.502 -1.912 -7.472 1.00 82.50 228 ARG A O 1
ATOM 1805 N N . ILE A 1 229 ? 18.809 -0.711 -6.614 1.00 85.06 229 ILE A N 1
ATOM 1806 C CA . ILE A 1 229 ? 18.396 -1.711 -5.631 1.00 85.06 229 ILE A CA 1
ATOM 1807 C C . ILE A 1 229 ? 17.549 -2.778 -6.313 1.00 85.06 229 ILE A C 1
ATOM 1809 O O . ILE A 1 229 ? 17.720 -3.969 -6.045 1.00 85.06 229 ILE A O 1
ATOM 1813 N N . VAL A 1 230 ? 16.629 -2.367 -7.189 1.00 83.56 230 VAL A N 1
ATOM 1814 C CA . VAL A 1 230 ? 15.766 -3.282 -7.928 1.00 83.56 230 VAL A CA 1
ATOM 1815 C C . VAL A 1 230 ? 16.468 -3.687 -9.225 1.00 83.56 230 VAL A C 1
ATOM 1817 O O . VAL A 1 230 ? 16.768 -2.834 -10.065 1.00 83.56 230 VAL A O 1
ATOM 1820 N N . PRO A 1 231 ? 16.695 -4.993 -9.453 1.00 84.62 231 PRO A N 1
ATOM 1821 C CA . PRO A 1 231 ? 17.234 -5.469 -10.718 1.00 84.62 231 PRO A CA 1
ATOM 1822 C C . PRO A 1 231 ? 16.359 -5.024 -11.900 1.00 84.62 231 PRO A C 1
ATOM 1824 O O . PRO A 1 231 ? 15.133 -5.149 -11.820 1.00 84.62 231 PRO A O 1
ATOM 1827 N N . PRO A 1 232 ? 16.949 -4.592 -13.030 1.00 81.12 232 PRO A N 1
ATOM 1828 C CA . PRO A 1 232 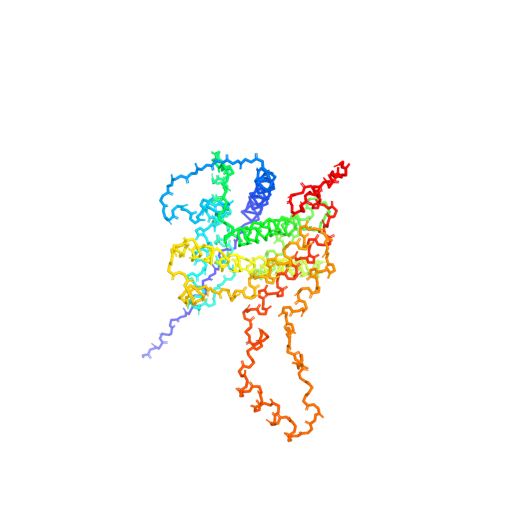? 16.209 -3.976 -14.135 1.00 81.12 232 PRO A CA 1
ATOM 1829 C C . PRO A 1 232 ? 15.091 -4.874 -14.678 1.00 81.12 232 PRO A C 1
ATOM 1831 O O . PRO A 1 232 ? 13.963 -4.428 -14.827 1.00 81.12 232 PRO A O 1
ATOM 1834 N N . LYS A 1 233 ? 15.342 -6.182 -14.824 1.00 81.88 233 LYS A N 1
ATOM 1835 C CA . LYS A 1 233 ? 14.321 -7.157 -15.258 1.00 81.88 233 LYS A CA 1
ATOM 1836 C C . LYS A 1 233 ? 13.107 -7.236 -14.325 1.00 81.88 233 LYS A C 1
ATOM 1838 O O . LYS A 1 233 ? 11.990 -7.485 -14.777 1.00 81.88 233 LYS A O 1
ATOM 1843 N N . ILE A 1 234 ? 13.327 -7.075 -13.019 1.00 85.75 234 ILE A N 1
ATOM 1844 C CA . ILE A 1 234 ? 12.253 -7.072 -12.019 1.00 85.75 234 ILE A CA 1
ATOM 1845 C C . ILE A 1 234 ? 11.496 -5.748 -12.104 1.00 85.75 234 ILE A C 1
ATOM 1847 O O . ILE A 1 234 ? 10.269 -5.768 -12.115 1.00 85.75 234 ILE A O 1
ATOM 1851 N N . ALA A 1 235 ? 12.203 -4.622 -12.231 1.00 86.50 235 ALA A N 1
ATOM 1852 C CA . ALA A 1 235 ? 11.587 -3.312 -12.426 1.00 86.50 235 ALA A CA 1
ATOM 1853 C C . ALA A 1 235 ? 10.708 -3.272 -13.691 1.00 86.50 235 ALA A C 1
ATOM 1855 O O . ALA A 1 235 ? 9.557 -2.848 -13.610 1.00 86.50 235 ALA A O 1
ATOM 1856 N N . ASP A 1 236 ? 11.195 -3.807 -14.814 1.00 86.75 236 ASP A N 1
ATOM 1857 C CA . ASP A 1 236 ? 10.444 -3.914 -16.072 1.00 86.75 236 ASP A CA 1
ATOM 1858 C C . ASP A 1 236 ? 9.180 -4.769 -15.912 1.00 86.75 236 ASP A C 1
ATOM 1860 O O . ASP A 1 236 ? 8.102 -4.408 -16.383 1.00 86.75 236 ASP A O 1
ATOM 1864 N N . SER A 1 237 ? 9.291 -5.892 -15.197 1.00 87.81 237 SER A N 1
ATOM 1865 C CA . SER A 1 237 ? 8.155 -6.783 -14.935 1.00 87.81 237 SER A CA 1
ATOM 1866 C C . SER A 1 237 ? 7.110 -6.123 -14.031 1.00 87.81 237 SER A C 1
ATOM 1868 O O . SER A 1 237 ? 5.913 -6.215 -14.305 1.00 87.81 237 SER A O 1
ATOM 1870 N N . ILE A 1 238 ? 7.543 -5.413 -12.981 1.00 91.44 238 ILE A N 1
ATOM 1871 C CA . ILE A 1 238 ? 6.652 -4.641 -12.101 1.00 91.44 238 ILE A CA 1
ATOM 1872 C C . ILE A 1 238 ? 5.963 -3.529 -12.900 1.00 91.44 238 ILE A C 1
ATOM 1874 O O . ILE A 1 238 ? 4.753 -3.340 -12.769 1.00 91.44 238 ILE A O 1
ATOM 1878 N N . PHE A 1 239 ? 6.693 -2.826 -13.765 1.00 92.25 239 PHE A N 1
ATOM 1879 C CA . PHE A 1 239 ? 6.112 -1.811 -14.638 1.00 92.25 239 PHE A CA 1
ATOM 1880 C C . PHE A 1 239 ? 5.076 -2.412 -15.596 1.00 92.25 239 PHE A C 1
ATOM 1882 O O . PHE A 1 239 ? 3.978 -1.870 -15.720 1.00 92.25 239 PHE A O 1
ATOM 1889 N N . CYS A 1 240 ? 5.367 -3.565 -16.206 1.00 91.75 240 CYS A N 1
ATOM 1890 C CA . CYS A 1 240 ? 4.424 -4.294 -17.055 1.00 91.75 240 CYS A CA 1
ATOM 1891 C C . CYS A 1 240 ? 3.143 -4.660 -16.286 1.00 91.75 240 CYS A C 1
ATOM 1893 O O . CYS A 1 240 ? 2.034 -4.407 -16.760 1.00 91.75 240 CYS A O 1
ATOM 1895 N N . MET A 1 241 ? 3.278 -5.177 -15.058 1.00 93.00 241 MET A N 1
ATOM 1896 C CA . MET A 1 241 ? 2.141 -5.446 -14.172 1.00 93.00 241 MET A CA 1
ATOM 1897 C C . MET A 1 241 ? 1.329 -4.175 -13.894 1.00 93.00 241 MET A C 1
ATOM 1899 O O . MET A 1 241 ? 0.105 -4.196 -13.997 1.00 93.00 241 MET A O 1
ATOM 1903 N N . VAL A 1 242 ? 1.985 -3.051 -13.592 1.00 93.44 242 VAL A N 1
ATOM 1904 C CA . VAL A 1 242 ? 1.303 -1.768 -13.373 1.00 93.44 242 VAL A CA 1
ATOM 1905 C C . VAL A 1 242 ? 0.586 -1.297 -14.639 1.00 93.44 242 VAL A C 1
ATOM 1907 O O . VAL A 1 242 ? -0.548 -0.834 -14.556 1.00 93.44 242 VAL A O 1
ATOM 1910 N N . GLN A 1 243 ? 1.175 -1.446 -15.825 1.00 92.31 243 GLN A N 1
ATOM 1911 C CA . GLN A 1 243 ? 0.509 -1.084 -17.077 1.00 92.31 243 GLN A CA 1
ATOM 1912 C C . GLN A 1 243 ? -0.757 -1.911 -17.320 1.00 92.31 243 GLN A C 1
ATOM 1914 O O . GLN A 1 243 ? -1.796 -1.343 -17.664 1.00 92.31 243 GLN A O 1
ATOM 1919 N N . HIS A 1 244 ? -0.702 -3.229 -17.114 1.00 92.38 244 HIS A N 1
ATOM 1920 C CA . HIS A 1 244 ? -1.884 -4.087 -17.221 1.00 92.38 244 HIS A CA 1
ATOM 1921 C C . HIS A 1 244 ? -2.942 -3.738 -16.165 1.00 92.38 244 HIS A C 1
ATOM 1923 O O . HIS A 1 244 ? -4.124 -3.664 -16.499 1.00 92.38 244 HIS A O 1
ATOM 1929 N N . LEU A 1 245 ? -2.526 -3.418 -14.933 1.00 93.06 245 LEU A N 1
ATOM 1930 C CA . LEU A 1 245 ? -3.419 -2.960 -13.865 1.00 93.06 245 LEU A CA 1
ATOM 1931 C C . LEU A 1 245 ? -4.163 -1.687 -14.280 1.00 93.06 245 LEU A C 1
ATOM 1933 O O . LEU A 1 245 ? -5.385 -1.621 -14.180 1.00 93.06 245 LEU A O 1
ATOM 1937 N N . ARG A 1 246 ? -3.440 -0.695 -14.815 1.00 91.06 246 ARG A N 1
ATOM 1938 C CA . ARG A 1 246 ? -4.026 0.563 -15.300 1.00 91.06 246 ARG A CA 1
ATOM 1939 C C . ARG A 1 246 ? -4.981 0.355 -16.478 1.00 91.06 246 ARG A C 1
ATOM 1941 O O . ARG A 1 246 ? -5.903 1.148 -16.637 1.00 91.06 246 ARG A O 1
ATOM 1948 N N . ARG A 1 247 ? -4.780 -0.691 -17.288 1.00 90.94 247 ARG A N 1
ATOM 1949 C CA . ARG A 1 247 ? -5.668 -1.099 -18.395 1.00 90.94 247 ARG A CA 1
ATOM 1950 C C . ARG A 1 247 ? -6.828 -2.000 -17.958 1.00 90.94 247 ARG A C 1
ATOM 1952 O O . ARG A 1 247 ? -7.604 -2.409 -18.810 1.00 90.94 247 ARG A O 1
ATOM 1959 N N . ARG A 1 248 ? -6.947 -2.316 -16.663 1.00 91.56 248 ARG A N 1
ATOM 1960 C CA . ARG A 1 248 ? -7.953 -3.246 -16.109 1.00 91.56 248 ARG A CA 1
ATOM 1961 C C . ARG A 1 248 ? -7.820 -4.686 -16.624 1.00 91.56 248 ARG A C 1
ATOM 1963 O O . ARG A 1 248 ? -8.743 -5.485 -16.492 1.00 91.56 248 ARG A O 1
ATOM 1970 N N . ASP A 1 249 ? -6.656 -5.057 -17.152 1.00 92.50 249 ASP A N 1
ATOM 1971 C CA . ASP A 1 249 ? -6.380 -6.425 -17.593 1.00 92.50 249 ASP A CA 1
ATOM 1972 C C . ASP A 1 249 ? -5.761 -7.245 -16.454 1.00 92.50 249 ASP A C 1
ATOM 1974 O O . ASP A 1 249 ? -4.571 -7.564 -16.437 1.00 92.50 249 ASP A O 1
ATOM 1978 N N . PHE A 1 250 ? -6.583 -7.587 -15.460 1.00 92.56 250 PHE A N 1
ATOM 1979 C CA . PHE A 1 250 ? -6.129 -8.334 -14.283 1.00 92.56 250 PHE A CA 1
ATOM 1980 C C . PHE A 1 250 ? -5.613 -9.740 -14.620 1.00 92.56 250 PHE A C 1
ATOM 1982 O O . PHE A 1 250 ? -4.830 -10.311 -13.859 1.00 92.56 250 PHE A O 1
ATOM 1989 N N . THR A 1 251 ? -6.034 -10.316 -15.749 1.00 92.62 251 THR A N 1
ATOM 1990 C CA . THR A 1 251 ? -5.540 -11.622 -16.201 1.00 92.62 251 THR A CA 1
ATOM 1991 C C . THR A 1 251 ? -4.099 -11.509 -16.674 1.00 92.62 251 THR A C 1
ATOM 1993 O O . THR A 1 251 ? -3.265 -12.294 -16.220 1.00 92.62 251 THR A O 1
ATOM 1996 N N . ALA A 1 252 ? -3.774 -10.496 -17.481 1.00 92.00 252 ALA A N 1
ATOM 1997 C CA . ALA A 1 252 ? -2.390 -10.227 -17.858 1.00 92.00 252 ALA A CA 1
ATOM 1998 C C . ALA A 1 252 ? -1.521 -9.828 -16.657 1.00 92.00 252 ALA A C 1
ATOM 2000 O O . ALA A 1 252 ? -0.380 -10.274 -16.569 1.00 92.00 252 ALA A O 1
ATOM 2001 N N . VAL A 1 253 ? -2.055 -9.078 -15.680 1.00 92.31 253 VAL A N 1
ATOM 2002 C CA . VAL A 1 253 ? -1.318 -8.778 -14.434 1.00 92.31 253 VAL A CA 1
ATOM 2003 C C . VAL A 1 253 ? -0.925 -10.062 -13.701 1.00 92.31 253 VAL A C 1
ATOM 2005 O O . VAL A 1 253 ? 0.230 -10.221 -13.302 1.00 92.31 253 VAL A O 1
ATOM 2008 N N . ARG A 1 254 ? -1.873 -10.994 -13.524 1.00 90.75 254 ARG A N 1
ATOM 2009 C CA . ARG A 1 254 ? -1.606 -12.287 -12.875 1.00 90.75 254 ARG A CA 1
ATOM 2010 C C . ARG A 1 254 ? -0.586 -13.103 -13.658 1.00 90.75 254 ARG A C 1
ATOM 2012 O O . ARG A 1 254 ? 0.304 -13.688 -13.048 1.00 90.75 254 ARG A O 1
ATOM 2019 N N . GLN A 1 255 ? -0.693 -13.120 -14.984 1.00 88.62 255 GLN A N 1
ATOM 2020 C CA . GLN A 1 255 ? 0.255 -13.824 -15.840 1.00 88.62 255 GLN A CA 1
ATOM 2021 C C . GLN A 1 255 ? 1.672 -13.251 -15.693 1.00 88.62 255 GLN A C 1
ATOM 2023 O O . GLN A 1 255 ? 2.601 -14.005 -15.415 1.00 88.62 255 GLN A O 1
ATOM 2028 N N . ALA A 1 256 ? 1.825 -11.925 -15.753 1.00 87.06 256 ALA A N 1
ATOM 2029 C CA . ALA A 1 256 ? 3.107 -11.254 -15.544 1.00 87.06 256 ALA A CA 1
ATOM 2030 C C . ALA A 1 256 ? 3.685 -11.522 -14.141 1.00 87.06 256 ALA A C 1
ATOM 2032 O O . ALA A 1 256 ? 4.881 -11.767 -14.001 1.00 87.06 256 ALA A O 1
ATOM 2033 N N . TYR A 1 257 ? 2.849 -11.560 -13.097 1.00 88.56 257 TYR A N 1
ATOM 2034 C CA . TYR A 1 257 ? 3.286 -11.935 -11.746 1.00 88.56 257 TYR A CA 1
ATOM 2035 C C . TYR A 1 257 ? 3.813 -13.376 -11.680 1.00 88.56 257 TYR A C 1
ATOM 2037 O O . TYR A 1 257 ? 4.841 -13.650 -11.058 1.00 88.56 257 TYR A O 1
ATOM 2045 N N . VAL A 1 258 ? 3.115 -14.311 -12.325 1.00 84.88 258 VAL A N 1
ATOM 2046 C CA . VAL A 1 258 ? 3.494 -15.729 -12.384 1.00 84.88 258 VAL A CA 1
ATOM 2047 C C . VAL A 1 258 ? 4.796 -15.908 -13.171 1.00 84.88 258 VAL A C 1
ATOM 2049 O O . VAL A 1 258 ? 5.672 -16.668 -12.755 1.00 84.88 258 VAL A O 1
ATOM 2052 N N . GLU A 1 259 ? 4.968 -15.170 -14.266 1.00 83.25 259 GLU A N 1
ATOM 2053 C CA . GLU A 1 259 ? 6.202 -15.150 -15.055 1.00 83.25 259 GLU A CA 1
ATOM 2054 C C . GLU A 1 259 ? 7.373 -14.548 -14.282 1.00 83.25 259 GLU A C 1
ATOM 2056 O O . GLU A 1 259 ? 8.467 -15.103 -14.319 1.00 83.25 259 GLU A O 1
ATOM 2061 N N . LEU A 1 260 ? 7.147 -13.477 -13.521 1.00 82.50 260 LEU A N 1
ATOM 2062 C CA . LEU A 1 260 ? 8.159 -12.861 -12.667 1.00 82.50 260 LEU A CA 1
ATOM 2063 C C . LEU A 1 260 ? 8.594 -13.788 -11.527 1.00 82.50 260 LEU A C 1
ATOM 2065 O O . LEU A 1 260 ? 9.784 -13.971 -11.282 1.00 82.50 260 LEU A O 1
ATOM 2069 N N . THR A 1 261 ? 7.631 -14.377 -10.819 1.00 76.69 261 THR A N 1
ATOM 2070 C CA . THR A 1 261 ? 7.907 -15.172 -9.611 1.00 76.69 261 THR A CA 1
ATOM 2071 C C . THR A 1 261 ? 8.482 -16.544 -9.923 1.00 76.69 261 THR A C 1
ATOM 2073 O O . THR A 1 261 ? 9.355 -17.021 -9.197 1.00 76.69 261 THR A O 1
ATOM 2076 N N . MET A 1 262 ? 8.036 -17.178 -11.009 1.00 71.12 262 MET A N 1
ATOM 2077 C CA . MET A 1 262 ? 8.546 -18.487 -11.414 1.00 71.12 262 MET A CA 1
ATOM 2078 C C . MET A 1 262 ? 9.679 -18.403 -12.447 1.00 71.12 262 MET A C 1
ATOM 2080 O O . MET A 1 262 ? 10.441 -19.361 -12.595 1.00 71.12 262 MET A O 1
ATOM 2084 N N . GLY A 1 263 ? 9.808 -17.280 -13.158 1.00 64.94 263 GLY A N 1
ATOM 2085 C CA . GLY A 1 263 ? 10.820 -17.056 -14.187 1.00 64.94 263 GLY A CA 1
ATOM 2086 C C . GLY A 1 263 ? 10.754 -18.034 -15.369 1.00 64.94 263 GLY A C 1
ATOM 2087 O O . GLY A 1 263 ? 9.816 -18.817 -15.546 1.00 64.94 263 GLY A O 1
ATOM 2088 N N . THR A 1 264 ? 11.836 -18.038 -16.152 1.00 53.53 264 THR A N 1
ATOM 2089 C CA . THR A 1 264 ? 12.148 -19.046 -17.187 1.00 53.53 264 THR A CA 1
ATOM 2090 C C . THR A 1 264 ? 12.786 -20.311 -16.605 1.00 53.53 264 THR A C 1
ATOM 2092 O O . THR A 1 264 ? 13.297 -21.163 -17.335 1.00 53.53 264 THR A O 1
ATOM 2095 N N . ALA A 1 265 ? 12.790 -20.452 -15.278 1.00 50.91 265 ALA A N 1
ATOM 2096 C CA . ALA A 1 265 ? 13.329 -21.629 -14.638 1.00 50.91 265 ALA A CA 1
ATOM 2097 C C . ALA A 1 265 ? 12.431 -22.833 -14.953 1.00 50.91 265 ALA A C 1
ATOM 2099 O O . ALA A 1 265 ? 11.275 -22.898 -14.540 1.00 50.91 265 ALA A O 1
ATOM 2100 N N . ASN A 1 266 ? 12.987 -23.825 -15.652 1.00 47.84 266 ASN A N 1
ATOM 2101 C CA . ASN A 1 266 ? 12.308 -25.095 -15.939 1.00 47.84 266 ASN A CA 1
ATOM 2102 C C . ASN A 1 266 ? 11.999 -25.926 -14.671 1.00 47.84 266 ASN A C 1
ATOM 2104 O O . ASN A 1 266 ? 11.343 -26.957 -14.764 1.00 47.84 266 ASN A O 1
ATOM 2108 N N . TRP A 1 267 ? 12.454 -25.493 -13.489 1.00 50.19 267 TRP A N 1
ATOM 2109 C CA . TRP A 1 267 ? 12.372 -26.223 -12.221 1.00 50.19 267 TRP A CA 1
ATOM 2110 C C . TRP A 1 267 ? 11.702 -25.330 -11.176 1.00 50.19 267 TRP A C 1
ATOM 2112 O O . TRP A 1 267 ? 12.369 -24.569 -10.481 1.00 50.19 267 TRP A O 1
ATOM 2122 N N . LYS A 1 268 ? 10.367 -25.353 -11.131 1.00 49.47 268 LYS A N 1
ATOM 2123 C CA . LYS A 1 268 ? 9.590 -24.293 -10.465 1.00 49.47 268 LYS A CA 1
ATOM 2124 C C . LYS A 1 268 ? 9.376 -24.462 -8.967 1.00 49.47 268 LYS A C 1
ATOM 2126 O O . LYS A 1 268 ? 9.064 -23.472 -8.335 1.00 49.47 268 LYS A O 1
ATOM 2131 N N . LEU A 1 269 ? 9.582 -25.646 -8.398 1.00 46.72 269 LEU A N 1
ATOM 2132 C CA . LEU A 1 269 ? 9.716 -25.905 -6.958 1.00 46.72 269 LEU A CA 1
ATOM 2133 C C . LEU A 1 269 ? 9.869 -27.422 -6.796 1.00 46.72 269 LEU A C 1
ATOM 2135 O O . LEU A 1 269 ? 8.980 -28.178 -7.171 1.00 46.72 269 LEU A O 1
ATOM 2139 N N . GLY A 1 270 ? 11.012 -27.869 -6.280 1.00 49.22 270 GLY A N 1
ATOM 2140 C CA . GLY A 1 270 ? 11.100 -29.099 -5.489 1.00 49.22 270 GLY A CA 1
ATOM 2141 C C . GLY A 1 270 ? 10.595 -30.428 -6.068 1.00 49.22 270 GLY A C 1
ATOM 2142 O O . GLY A 1 270 ? 10.229 -31.292 -5.279 1.00 49.22 270 GLY A O 1
ATOM 2143 N N . LEU A 1 271 ? 10.622 -30.679 -7.381 1.00 49.53 271 LEU A N 1
ATOM 2144 C CA . LEU A 1 271 ? 10.570 -32.062 -7.886 1.00 49.53 271 LEU A CA 1
ATOM 2145 C C . LEU A 1 271 ? 11.956 -32.713 -7.735 1.00 49.53 271 LEU A C 1
ATOM 2147 O O . LEU A 1 271 ? 12.654 -32.984 -8.708 1.00 49.53 271 LEU A O 1
ATOM 2151 N N . PHE A 1 272 ? 12.356 -32.954 -6.486 1.00 51.56 272 PHE A N 1
ATOM 2152 C CA . PHE A 1 272 ? 13.491 -33.816 -6.132 1.00 51.56 272 PHE A CA 1
ATOM 2153 C C . PHE A 1 272 ? 13.035 -35.261 -5.874 1.00 51.56 272 PHE A C 1
ATOM 2155 O O . PHE A 1 272 ? 13.685 -36.006 -5.152 1.00 51.56 272 PHE A O 1
ATOM 2162 N N . SER A 1 273 ? 11.907 -35.677 -6.456 1.00 49.53 273 SER A N 1
ATOM 2163 C CA . SER A 1 273 ? 11.380 -37.042 -6.327 1.00 49.53 273 SER A CA 1
ATOM 2164 C C . SER A 1 273 ? 12.110 -38.072 -7.202 1.00 49.53 273 SER A C 1
ATOM 2166 O O . SER A 1 273 ? 11.741 -39.242 -7.214 1.00 49.53 273 SER A O 1
ATOM 2168 N N . GLY A 1 274 ? 13.171 -37.676 -7.911 1.00 57.44 274 GLY A N 1
ATOM 2169 C CA . GLY A 1 274 ? 14.172 -38.616 -8.410 1.00 57.44 274 GLY A CA 1
ATOM 2170 C C . GLY A 1 274 ? 15.206 -38.848 -7.313 1.00 57.44 274 GLY A C 1
ATOM 2171 O O . GLY A 1 274 ? 15.774 -37.871 -6.834 1.00 57.44 274 GLY A O 1
ATOM 2172 N N . GLY A 1 275 ? 15.439 -40.107 -6.923 1.00 61.91 275 GLY A N 1
ATOM 2173 C CA . GLY A 1 275 ? 16.327 -40.493 -5.815 1.00 61.91 275 GLY A CA 1
ATOM 2174 C C . GLY A 1 275 ? 17.708 -39.814 -5.803 1.00 61.91 275 GLY A C 1
ATOM 2175 O O . GLY A 1 275 ? 18.117 -39.185 -6.774 1.00 61.91 275 GLY A O 1
ATOM 2176 N N . GLU A 1 276 ? 18.442 -39.968 -4.699 1.00 62.56 276 GLU A N 1
ATOM 2177 C CA . GLU A 1 276 ? 19.672 -39.247 -4.301 1.00 62.56 276 GLU A CA 1
ATOM 2178 C C . GLU A 1 276 ? 20.602 -38.761 -5.442 1.00 62.56 276 GLU A C 1
ATOM 2180 O O . GLU A 1 276 ? 21.040 -37.608 -5.458 1.00 62.56 276 GLU A O 1
ATOM 2185 N N . VAL A 1 277 ? 20.855 -39.598 -6.453 1.00 62.56 277 VAL A N 1
ATOM 2186 C CA . VAL A 1 277 ? 21.697 -39.287 -7.625 1.00 62.56 277 VAL A CA 1
ATOM 2187 C C . VAL A 1 277 ? 21.120 -38.172 -8.514 1.00 62.56 277 VAL A C 1
ATOM 2189 O O . VAL A 1 277 ? 21.861 -37.316 -9.012 1.00 62.56 277 VAL A O 1
ATOM 2192 N N . HIS A 1 278 ? 19.804 -38.149 -8.727 1.00 62.12 278 HIS A N 1
ATOM 2193 C CA . HIS A 1 278 ? 19.128 -37.113 -9.511 1.00 62.12 278 HIS A CA 1
ATOM 2194 C C . HIS A 1 278 ? 19.059 -35.786 -8.756 1.00 62.12 278 HIS A C 1
ATOM 2196 O O . HIS A 1 278 ? 19.218 -34.729 -9.373 1.00 62.12 278 HIS A O 1
ATOM 2202 N N . MET A 1 279 ? 18.910 -35.837 -7.432 1.00 59.59 279 MET A N 1
ATOM 2203 C CA . MET A 1 279 ? 18.973 -34.658 -6.572 1.00 59.59 279 MET A CA 1
ATOM 2204 C C . MET A 1 279 ? 20.366 -34.020 -6.612 1.00 59.59 279 MET A C 1
ATOM 2206 O O . MET A 1 279 ? 20.481 -32.827 -6.890 1.00 59.59 279 MET A O 1
ATOM 2210 N N . ARG A 1 280 ? 21.434 -34.817 -6.465 1.00 67.38 280 ARG A N 1
ATOM 2211 C CA . ARG A 1 280 ? 22.821 -34.324 -6.507 1.00 67.38 280 ARG A CA 1
ATOM 2212 C C . ARG A 1 280 ? 23.179 -33.677 -7.846 1.00 67.38 280 ARG A C 1
ATOM 2214 O O . ARG A 1 280 ? 23.687 -32.562 -7.867 1.00 67.38 280 ARG A O 1
ATOM 2221 N N . ARG A 1 281 ? 22.837 -34.310 -8.978 1.00 66.19 281 ARG A N 1
ATOM 2222 C CA . ARG A 1 281 ? 23.054 -33.717 -10.316 1.00 66.19 281 ARG A CA 1
ATOM 2223 C C . ARG A 1 281 ? 22.237 -32.448 -10.550 1.00 66.19 281 ARG A C 1
ATOM 2225 O O . ARG A 1 281 ? 22.681 -31.580 -11.300 1.00 66.19 281 ARG A O 1
ATOM 2232 N N . SER A 1 282 ? 21.043 -32.351 -9.970 1.00 60.44 282 SER A N 1
ATOM 2233 C CA . SER A 1 282 ? 20.201 -31.157 -10.091 1.00 60.44 282 SER A CA 1
ATOM 2234 C C . SER A 1 282 ? 20.768 -30.007 -9.262 1.00 60.44 282 SER A C 1
ATOM 2236 O O . SER A 1 282 ? 20.915 -28.913 -9.800 1.00 60.44 282 SER A O 1
ATOM 2238 N N . MET A 1 283 ? 21.201 -30.274 -8.025 1.00 63.91 283 MET A N 1
ATOM 2239 C CA . MET A 1 283 ? 21.886 -29.294 -7.173 1.00 63.91 283 MET A CA 1
ATOM 2240 C C . MET A 1 283 ? 23.202 -28.817 -7.798 1.00 63.91 283 MET A C 1
ATOM 2242 O O . MET A 1 283 ? 23.390 -27.616 -7.956 1.00 63.91 283 MET A O 1
ATOM 2246 N N . GLU A 1 284 ? 24.050 -29.726 -8.296 1.00 68.12 284 GLU A N 1
ATOM 2247 C CA . GLU A 1 284 ? 25.286 -29.357 -9.004 1.00 68.12 284 GLU A CA 1
ATOM 2248 C C . GLU A 1 284 ? 25.016 -28.511 -10.260 1.00 68.12 284 GLU A C 1
ATOM 2250 O O . GLU A 1 284 ? 25.817 -27.652 -10.619 1.00 68.12 284 GLU A O 1
ATOM 2255 N N . ARG A 1 285 ? 23.901 -28.733 -10.969 1.00 65.06 285 ARG A N 1
ATOM 2256 C CA . ARG A 1 285 ? 23.528 -27.911 -12.134 1.00 65.06 285 ARG A CA 1
ATOM 2257 C C . ARG A 1 285 ? 23.008 -26.535 -11.737 1.00 65.06 285 ARG A C 1
ATOM 2259 O O . ARG A 1 285 ? 23.301 -25.588 -12.461 1.00 65.06 285 ARG A O 1
ATOM 2266 N N . ILE A 1 286 ? 22.251 -26.427 -10.645 1.00 58.66 286 ILE A N 1
ATOM 2267 C CA . ILE A 1 286 ? 21.791 -25.143 -10.094 1.00 58.66 286 ILE A CA 1
ATOM 2268 C C . ILE A 1 286 ? 23.005 -24.320 -9.655 1.00 58.66 286 ILE A C 1
ATOM 2270 O O . ILE A 1 286 ? 23.141 -23.169 -10.066 1.00 58.66 286 ILE A O 1
ATOM 2274 N N . GLU A 1 287 ? 23.931 -24.948 -8.928 1.00 60.03 287 GLU A N 1
ATOM 2275 C CA . GLU A 1 287 ? 25.174 -24.337 -8.458 1.00 60.03 287 GLU A CA 1
ATOM 2276 C C . GLU A 1 287 ? 26.076 -23.909 -9.630 1.00 60.03 287 GLU A C 1
ATOM 2278 O O . GLU A 1 287 ? 26.499 -22.756 -9.704 1.00 60.03 287 GLU A O 1
ATOM 2283 N N . ARG A 1 288 ? 26.287 -24.784 -10.628 1.00 58.84 288 ARG A N 1
ATOM 2284 C CA . ARG A 1 288 ? 27.082 -24.460 -11.832 1.00 58.84 288 ARG A CA 1
ATOM 2285 C C . ARG A 1 288 ? 26.462 -23.365 -12.696 1.00 58.84 288 ARG A C 1
ATOM 2287 O O . ARG A 1 288 ? 27.197 -22.618 -13.333 1.00 58.84 288 ARG A O 1
ATOM 2294 N N . ARG A 1 289 ? 25.129 -23.287 -12.772 1.00 54.00 289 ARG A N 1
ATOM 2295 C CA . ARG A 1 289 ? 24.422 -22.287 -13.591 1.00 54.00 289 ARG A CA 1
ATOM 2296 C C . ARG A 1 289 ? 24.119 -20.993 -12.839 1.00 54.00 289 ARG A C 1
ATOM 2298 O O . ARG A 1 289 ? 23.583 -20.089 -13.470 1.00 54.00 289 ARG A O 1
ATOM 2305 N N . ARG A 1 290 ? 24.452 -20.907 -11.540 1.00 52.41 290 ARG A N 1
ATOM 2306 C CA . ARG A 1 290 ? 24.134 -19.766 -10.662 1.00 52.41 290 ARG A CA 1
ATOM 2307 C C . ARG A 1 290 ? 22.699 -19.283 -10.871 1.00 52.41 290 ARG A C 1
ATOM 2309 O O . ARG A 1 290 ? 22.458 -18.104 -11.113 1.00 52.41 290 ARG A O 1
ATOM 2316 N N . ILE A 1 291 ? 21.749 -20.220 -10.878 1.00 53.44 291 ILE A N 1
ATOM 2317 C CA . ILE A 1 291 ? 20.338 -19.871 -11.055 1.00 53.44 291 ILE A CA 1
ATOM 2318 C C . ILE A 1 291 ? 19.874 -19.238 -9.744 1.00 53.44 291 ILE A C 1
ATOM 2320 O O . ILE A 1 291 ? 19.440 -19.927 -8.825 1.00 53.44 291 ILE A O 1
ATOM 2324 N N . GLU A 1 292 ? 20.020 -17.920 -9.645 1.00 54.72 292 GLU A N 1
ATOM 2325 C CA . GLU A 1 292 ? 19.459 -17.129 -8.559 1.00 54.72 292 GLU A CA 1
ATOM 2326 C C . GLU A 1 292 ? 17.946 -17.078 -8.749 1.00 54.72 292 GLU A C 1
ATOM 2328 O O . GLU A 1 292 ? 17.401 -16.323 -9.556 1.00 54.72 292 GLU A O 1
ATOM 2333 N N . HIS A 1 293 ? 17.250 -17.960 -8.042 1.00 62.31 293 HIS A N 1
ATOM 2334 C CA . HIS A 1 293 ? 15.801 -17.919 -7.989 1.00 62.31 293 HIS A CA 1
ATOM 2335 C C . HIS A 1 293 ? 15.376 -16.718 -7.144 1.00 62.31 293 HIS A C 1
ATOM 2337 O O . HIS A 1 293 ? 15.822 -16.570 -6.008 1.00 62.31 293 HIS A O 1
ATOM 2343 N N . LEU A 1 294 ? 14.450 -15.907 -7.660 1.00 64.31 294 LEU A N 1
ATOM 2344 C CA . LEU A 1 294 ? 13.820 -14.803 -6.924 1.00 64.31 294 LEU A CA 1
ATOM 2345 C C . LEU A 1 294 ? 13.232 -15.265 -5.578 1.00 64.31 294 LEU A C 1
ATOM 2347 O O . LEU A 1 294 ? 13.235 -14.522 -4.602 1.00 64.31 294 LEU A O 1
ATOM 2351 N N . LEU A 1 295 ? 12.813 -16.535 -5.524 1.00 63.38 295 LEU A N 1
ATOM 2352 C CA . LEU A 1 295 ? 12.315 -17.228 -4.336 1.00 63.38 295 LEU A CA 1
ATOM 2353 C C . LEU A 1 295 ? 13.363 -17.434 -3.225 1.00 63.38 295 LEU A C 1
ATOM 2355 O O . LEU A 1 295 ? 12.982 -17.743 -2.102 1.00 63.38 295 LEU A O 1
ATOM 2359 N N . HIS A 1 296 ? 14.659 -17.276 -3.509 1.00 68.00 296 HIS A N 1
ATOM 2360 C CA . HIS A 1 296 ? 15.723 -17.397 -2.507 1.00 68.00 296 HIS A CA 1
ATOM 2361 C C . HIS A 1 296 ? 15.914 -16.110 -1.688 1.00 68.00 296 HIS A C 1
ATOM 2363 O O . HIS A 1 296 ? 16.481 -16.146 -0.600 1.00 68.00 296 HIS A O 1
ATOM 2369 N N . ASN A 1 297 ? 15.418 -14.972 -2.182 1.00 75.38 297 ASN A N 1
ATOM 2370 C CA . ASN A 1 297 ? 15.456 -13.706 -1.462 1.00 75.38 297 ASN A CA 1
ATOM 2371 C C . ASN A 1 297 ? 14.122 -13.478 -0.733 1.00 75.38 297 ASN A C 1
ATOM 2373 O O . ASN A 1 297 ? 13.148 -13.012 -1.326 1.00 75.38 297 ASN A O 1
ATOM 2377 N N . GLU A 1 298 ? 14.085 -13.772 0.569 1.00 79.12 298 GLU A N 1
ATOM 2378 C CA . GLU A 1 298 ? 12.877 -13.631 1.399 1.00 79.12 298 GLU A CA 1
ATOM 2379 C C . GLU A 1 298 ? 12.284 -12.217 1.369 1.00 79.12 298 GLU A C 1
ATOM 2381 O O . GLU A 1 298 ? 11.062 -12.051 1.387 1.00 79.12 298 GLU A O 1
ATOM 2386 N N . ARG A 1 299 ? 13.135 -11.184 1.299 1.00 81.06 299 ARG A N 1
ATOM 2387 C CA . ARG A 1 299 ? 12.688 -9.789 1.223 1.00 81.06 299 ARG A CA 1
ATOM 2388 C C . ARG A 1 299 ? 12.007 -9.520 -0.115 1.00 81.06 299 ARG A C 1
ATOM 2390 O O . ARG A 1 299 ? 10.912 -8.970 -0.127 1.00 81.06 299 ARG A O 1
ATOM 2397 N N . ALA A 1 300 ? 12.595 -9.969 -1.223 1.00 80.69 300 ALA A N 1
ATOM 2398 C CA . ALA A 1 300 ? 11.989 -9.834 -2.547 1.00 80.69 300 ALA A CA 1
ATOM 2399 C C . ALA A 1 300 ? 10.649 -10.583 -2.641 1.00 80.69 300 ALA A C 1
ATOM 2401 O O . ALA A 1 300 ? 9.662 -10.017 -3.107 1.00 80.69 300 ALA A O 1
ATOM 2402 N N . VAL A 1 301 ? 10.577 -11.817 -2.129 1.00 84.62 301 VAL A N 1
ATOM 2403 C CA . VAL A 1 301 ? 9.330 -12.601 -2.081 1.00 84.62 301 VAL A CA 1
ATOM 2404 C C . VAL A 1 301 ? 8.256 -11.881 -1.273 1.00 84.62 301 VAL A C 1
ATOM 2406 O O . VAL A 1 301 ? 7.116 -11.775 -1.724 1.00 84.62 301 VAL A O 1
ATOM 2409 N N . ARG A 1 302 ? 8.616 -11.343 -0.104 1.00 87.81 302 ARG A N 1
ATOM 2410 C CA . ARG A 1 302 ? 7.695 -10.594 0.756 1.00 87.81 302 ARG A CA 1
ATOM 2411 C C . ARG A 1 302 ? 7.126 -9.366 0.046 1.00 87.81 302 ARG A C 1
ATOM 2413 O O . ARG A 1 302 ? 5.913 -9.175 0.066 1.00 87.81 302 ARG A O 1
ATOM 2420 N N . LEU A 1 303 ? 7.976 -8.570 -0.606 1.00 88.19 303 LEU A N 1
ATOM 2421 C CA . LEU A 1 303 ? 7.542 -7.380 -1.345 1.00 88.19 303 LEU A CA 1
ATOM 2422 C C . LEU A 1 303 ? 6.641 -7.743 -2.532 1.00 88.19 303 LEU A C 1
ATOM 2424 O O . LEU A 1 303 ? 5.621 -7.096 -2.748 1.00 88.19 303 LEU A O 1
ATOM 2428 N N . LEU A 1 304 ? 6.961 -8.813 -3.264 1.00 89.44 304 LEU A N 1
ATOM 2429 C CA . LEU A 1 304 ? 6.136 -9.286 -4.379 1.00 89.44 304 LEU A CA 1
ATOM 2430 C C . LEU A 1 304 ? 4.792 -9.845 -3.917 1.00 89.44 304 LEU A C 1
ATOM 2432 O O . LEU A 1 304 ? 3.780 -9.643 -4.583 1.00 89.44 304 LEU A O 1
ATOM 2436 N N . HIS A 1 305 ? 4.757 -10.544 -2.785 1.00 90.56 305 HIS A N 1
ATOM 2437 C CA . HIS A 1 305 ? 3.507 -11.030 -2.212 1.00 90.56 305 HIS A CA 1
ATOM 2438 C C . HIS A 1 305 ? 2.585 -9.865 -1.846 1.00 90.56 305 HIS A C 1
ATOM 2440 O O . HIS A 1 305 ? 1.421 -9.853 -2.231 1.00 90.56 305 HIS A O 1
ATOM 2446 N N . VAL A 1 306 ? 3.136 -8.834 -1.208 1.00 92.00 306 VAL A N 1
ATOM 2447 C CA . VAL A 1 306 ? 2.373 -7.642 -0.838 1.00 92.00 306 VAL A CA 1
ATOM 2448 C C . VAL A 1 306 ? 1.936 -6.831 -2.066 1.00 92.00 306 VAL A C 1
ATOM 2450 O O . VAL A 1 306 ? 0.808 -6.345 -2.103 1.00 92.00 306 VAL A O 1
ATOM 2453 N N . LEU A 1 307 ? 2.768 -6.742 -3.110 1.00 93.88 307 LEU A N 1
ATOM 2454 C CA . LEU A 1 307 ? 2.370 -6.154 -4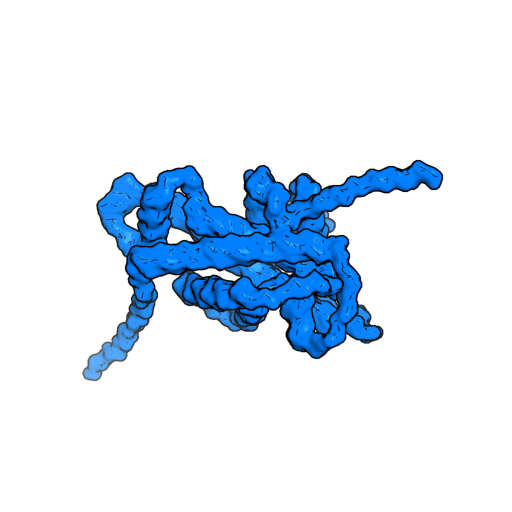.393 1.00 93.88 307 LEU A CA 1
ATOM 2455 C C . LEU A 1 307 ? 1.156 -6.884 -4.991 1.00 93.88 307 LEU A C 1
ATOM 2457 O O . LEU A 1 307 ? 0.224 -6.244 -5.478 1.00 93.88 307 LEU A O 1
ATOM 2461 N N . ARG A 1 308 ? 1.146 -8.221 -4.932 1.00 93.88 308 ARG A N 1
ATOM 2462 C CA . ARG A 1 308 ? 0.005 -9.030 -5.371 1.00 93.88 308 ARG A CA 1
ATOM 2463 C C . ARG A 1 308 ? -1.240 -8.758 -4.528 1.00 93.88 308 ARG A C 1
ATOM 2465 O O . ARG A 1 308 ? -2.304 -8.570 -5.107 1.00 93.88 308 ARG A O 1
ATOM 2472 N N . GLU A 1 309 ? -1.119 -8.709 -3.204 1.00 94.44 309 GLU A N 1
ATOM 2473 C CA . GLU A 1 309 ? -2.245 -8.386 -2.314 1.00 94.44 309 GLU A CA 1
ATOM 2474 C C . GLU A 1 309 ? -2.844 -7.008 -2.637 1.00 94.44 309 GLU A C 1
ATOM 2476 O O . GLU A 1 309 ? -4.064 -6.860 -2.706 1.00 94.44 309 GLU A O 1
ATOM 2481 N N . LEU A 1 310 ? -2.002 -6.009 -2.926 1.00 94.88 310 LEU A N 1
ATOM 2482 C CA . LEU A 1 310 ? -2.460 -4.681 -3.334 1.00 94.88 310 LEU A CA 1
ATOM 2483 C C . LEU A 1 310 ? -3.209 -4.713 -4.677 1.00 94.88 310 LEU A C 1
ATOM 2485 O O . LEU A 1 310 ? -4.231 -4.048 -4.838 1.00 94.88 310 LEU A O 1
ATOM 2489 N N . ILE A 1 311 ? -2.737 -5.504 -5.642 1.00 93.50 311 ILE A N 1
ATOM 2490 C CA . ILE A 1 311 ? -3.414 -5.702 -6.933 1.00 93.50 311 ILE A CA 1
ATOM 2491 C C . ILE A 1 311 ? -4.765 -6.404 -6.746 1.00 93.50 311 ILE A C 1
ATOM 2493 O O . ILE A 1 311 ? -5.758 -5.986 -7.341 1.00 93.50 311 ILE A O 1
ATOM 2497 N N . GLU A 1 312 ? -4.822 -7.447 -5.915 1.00 93.94 312 GLU A N 1
ATOM 2498 C CA . GLU A 1 312 ? -6.065 -8.153 -5.586 1.00 93.94 312 GLU A CA 1
ATOM 2499 C C . GLU A 1 312 ? -7.062 -7.219 -4.885 1.00 93.94 312 GLU A C 1
ATOM 2501 O O . GLU A 1 312 ? -8.257 -7.255 -5.186 1.00 93.94 312 GLU A O 1
ATOM 2506 N N . PHE A 1 313 ? -6.578 -6.316 -4.024 1.00 94.00 313 PHE A N 1
ATOM 2507 C CA . PHE A 1 313 ? -7.387 -5.243 -3.452 1.00 94.00 313 PHE A CA 1
ATOM 2508 C C . PHE A 1 313 ? -7.970 -4.328 -4.537 1.00 94.00 313 PHE A C 1
ATOM 2510 O O . PHE A 1 313 ? -9.177 -4.074 -4.522 1.00 94.00 313 PHE A O 1
ATOM 2517 N N . VAL A 1 314 ? -7.159 -3.858 -5.492 1.00 93.38 314 VAL A N 1
ATOM 2518 C CA . VAL A 1 314 ? -7.645 -2.995 -6.585 1.00 93.38 314 VAL A CA 1
ATOM 2519 C C . VAL A 1 314 ? -8.676 -3.726 -7.447 1.00 93.38 314 VAL A C 1
ATOM 2521 O O . VAL A 1 314 ? -9.693 -3.138 -7.801 1.00 93.38 314 VAL A O 1
ATOM 2524 N N . GLN A 1 315 ? -8.461 -5.012 -7.738 1.00 93.50 315 GLN A N 1
ATOM 2525 C CA . GLN A 1 315 ? -9.410 -5.836 -8.490 1.00 93.50 315 GLN A CA 1
ATOM 2526 C C . GLN A 1 315 ? -10.738 -6.002 -7.738 1.00 93.50 315 GLN A C 1
ATOM 2528 O O . GLN A 1 315 ? -11.809 -5.867 -8.322 1.00 93.50 315 GLN A O 1
ATOM 2533 N N . LYS A 1 316 ? -10.690 -6.284 -6.433 1.00 92.75 316 LYS A N 1
ATOM 2534 C CA . LYS A 1 316 ? -11.896 -6.460 -5.614 1.00 92.75 316 LYS A CA 1
ATOM 2535 C C . LYS A 1 316 ? -12.713 -5.170 -5.503 1.00 92.75 316 LYS A C 1
ATOM 2537 O O . LYS A 1 316 ? -13.938 -5.228 -5.470 1.00 92.75 316 LYS A O 1
ATOM 2542 N N . ASN A 1 317 ? -12.037 -4.026 -5.450 1.00 90.12 317 ASN A N 1
ATOM 2543 C CA . ASN A 1 317 ? -12.649 -2.708 -5.279 1.00 90.12 317 ASN A CA 1
ATOM 2544 C C . ASN A 1 317 ? -12.772 -1.937 -6.599 1.00 90.12 317 ASN A C 1
ATOM 2546 O O . ASN A 1 317 ? -12.965 -0.721 -6.588 1.00 90.12 317 ASN A O 1
ATOM 2550 N N . GLU A 1 318 ? -12.689 -2.633 -7.737 1.00 89.19 318 GLU A N 1
ATOM 2551 C CA . GLU A 1 318 ? -12.657 -2.027 -9.066 1.00 89.19 318 GLU A CA 1
ATOM 2552 C C . GLU A 1 318 ? -13.783 -1.008 -9.254 1.00 89.19 318 GLU A C 1
ATOM 2554 O O . GLU A 1 318 ? -13.497 0.132 -9.598 1.00 89.19 318 GLU A O 1
ATOM 2559 N N . ALA A 1 319 ? -15.029 -1.379 -8.932 1.00 87.12 319 ALA A N 1
ATOM 2560 C CA . ALA A 1 319 ? -16.208 -0.524 -9.092 1.00 87.12 319 ALA A CA 1
ATOM 2561 C C . ALA A 1 319 ? -16.091 0.823 -8.355 1.00 87.12 319 ALA A C 1
ATOM 2563 O O . ALA A 1 319 ? -16.465 1.859 -8.898 1.00 87.12 319 ALA A O 1
ATOM 2564 N N . THR A 1 320 ? -15.527 0.822 -7.145 1.00 86.50 320 THR A N 1
ATOM 2565 C CA . THR A 1 320 ? -15.319 2.047 -6.352 1.00 86.50 320 THR A CA 1
ATOM 2566 C C . THR A 1 320 ? -14.135 2.879 -6.848 1.00 86.50 320 THR A C 1
ATOM 2568 O O . THR A 1 320 ? -14.118 4.096 -6.685 1.00 86.50 320 THR A O 1
ATOM 2571 N N . LEU A 1 321 ? -13.157 2.239 -7.495 1.00 86.56 321 LEU A N 1
ATOM 2572 C CA . LEU A 1 321 ? -11.905 2.858 -7.930 1.00 86.56 321 LEU A CA 1
ATOM 2573 C C . LEU A 1 321 ? -11.938 3.358 -9.386 1.00 86.56 321 LEU A C 1
ATOM 2575 O O . LEU A 1 321 ? -10.967 3.951 -9.848 1.00 86.56 321 LEU A O 1
ATOM 2579 N N . ILE A 1 322 ? -13.041 3.178 -10.124 1.00 84.06 322 ILE A N 1
ATOM 2580 C CA . ILE A 1 322 ? -13.158 3.638 -11.525 1.00 84.06 322 ILE A CA 1
ATOM 2581 C C . ILE A 1 322 ? -12.874 5.141 -11.653 1.00 84.06 322 ILE A C 1
ATOM 2583 O O . ILE A 1 322 ? -12.218 5.580 -12.598 1.00 84.06 322 ILE A O 1
ATOM 2587 N N . HIS A 1 323 ? -13.341 5.931 -10.688 1.00 79.00 323 HIS A N 1
ATOM 2588 C CA . HIS A 1 323 ? -13.249 7.391 -10.720 1.00 79.00 323 HIS A CA 1
ATOM 2589 C C . HIS A 1 323 ? -11.962 7.944 -10.101 1.00 79.00 323 HIS A C 1
ATOM 2591 O O . HIS A 1 323 ? -11.772 9.154 -10.073 1.00 79.00 323 HIS A O 1
ATOM 2597 N N . THR A 1 324 ? -11.067 7.086 -9.611 1.00 78.19 324 THR A N 1
ATOM 2598 C CA . THR A 1 324 ? -9.932 7.515 -8.786 1.00 78.19 324 THR A CA 1
ATOM 2599 C C . THR A 1 324 ? -8.643 7.709 -9.581 1.00 78.19 324 THR A C 1
ATOM 2601 O O . THR A 1 324 ? -7.580 7.874 -8.993 1.00 78.19 324 THR A O 1
ATOM 2604 N N . GLY A 1 325 ? -8.686 7.689 -10.916 1.00 76.56 325 GLY A N 1
ATOM 2605 C CA . GLY A 1 325 ? -7.516 7.942 -11.771 1.00 76.56 325 GLY A CA 1
ATOM 2606 C C . GLY A 1 325 ? -6.449 6.834 -11.770 1.00 76.56 325 GLY A C 1
ATOM 2607 O O . GLY A 1 325 ? -5.453 6.953 -12.485 1.00 76.56 325 GLY A O 1
ATOM 2608 N N . ILE A 1 326 ? -6.655 5.740 -11.018 1.00 83.69 326 ILE A N 1
ATOM 2609 C CA . ILE A 1 326 ? -5.799 4.539 -11.062 1.00 83.69 326 ILE A CA 1
ATOM 2610 C C . ILE A 1 326 ? -5.800 3.957 -12.477 1.00 83.69 326 ILE A C 1
ATOM 2612 O O . ILE A 1 326 ? -4.749 3.624 -13.028 1.00 83.69 326 ILE A O 1
ATOM 2616 N N . PHE A 1 327 ? -6.982 3.848 -13.081 1.00 86.00 327 PHE A N 1
ATOM 2617 C CA . PHE A 1 327 ? -7.138 3.303 -14.420 1.00 86.00 327 PHE A CA 1
ATOM 2618 C C . PHE A 1 327 ? -6.862 4.371 -15.476 1.00 86.00 327 PHE A C 1
ATOM 2620 O O . PHE A 1 327 ? -7.315 5.512 -15.378 1.00 86.00 327 PHE A O 1
ATOM 2627 N N . ALA A 1 328 ? -6.105 4.002 -16.507 1.00 76.94 328 ALA A N 1
ATOM 2628 C CA . ALA A 1 328 ? -5.914 4.869 -17.656 1.00 76.94 328 ALA A CA 1
ATOM 2629 C C . ALA A 1 328 ? -7.247 4.998 -18.405 1.00 76.94 328 ALA A C 1
ATOM 2631 O O . ALA A 1 328 ? -7.889 3.991 -18.703 1.00 76.94 328 ALA A O 1
ATOM 2632 N N . ARG A 1 329 ? -7.656 6.226 -18.747 1.00 64.12 329 ARG A N 1
ATOM 2633 C CA . ARG A 1 329 ? -8.745 6.417 -19.711 1.00 64.12 329 ARG A CA 1
ATOM 2634 C C . ARG A 1 329 ? -8.290 5.849 -21.050 1.00 64.12 329 ARG A C 1
ATOM 2636 O O . ARG A 1 329 ? -7.241 6.252 -21.558 1.00 64.12 329 ARG A O 1
ATOM 2643 N N . GLU A 1 330 ? -9.065 4.930 -21.617 1.00 48.53 330 GLU A N 1
ATOM 2644 C CA . GLU A 1 330 ? -8.876 4.517 -23.004 1.00 48.53 330 GLU A CA 1
ATOM 2645 C C . GLU A 1 330 ? -8.911 5.779 -23.873 1.00 48.53 330 GLU A C 1
ATOM 2647 O O . GLU A 1 330 ? -9.926 6.473 -23.957 1.00 48.53 330 GLU A O 1
ATOM 2652 N N . LYS A 1 331 ? -7.781 6.121 -24.503 1.00 41.69 331 LYS A N 1
ATOM 2653 C CA . LYS A 1 331 ? -7.823 7.027 -25.648 1.00 41.69 331 LYS A CA 1
ATOM 2654 C C . LYS A 1 331 ? -8.642 6.282 -26.689 1.00 41.69 331 LYS A C 1
ATOM 2656 O O . LYS A 1 331 ? -8.161 5.279 -27.210 1.00 41.69 331 LYS A O 1
ATOM 2661 N N . SER A 1 332 ? -9.858 6.748 -26.976 1.00 30.33 332 SER A N 1
ATOM 2662 C CA . SER A 1 332 ? -10.593 6.268 -28.142 1.00 30.33 332 SER A CA 1
ATOM 2663 C C . SER A 1 332 ? -9.643 6.395 -29.331 1.00 30.33 332 SER A C 1
ATOM 2665 O O . SER A 1 332 ? -9.253 7.515 -29.683 1.00 30.33 332 SER A O 1
ATOM 2667 N N . MET A 1 333 ? -9.216 5.272 -29.906 1.00 30.39 333 MET A N 1
ATOM 2668 C CA . MET A 1 333 ? -8.585 5.272 -31.216 1.00 30.39 333 MET A CA 1
ATOM 2669 C C . MET A 1 333 ? -9.622 5.864 -32.167 1.00 30.39 333 MET A C 1
ATOM 2671 O O . MET A 1 333 ? -10.536 5.176 -32.603 1.00 30.39 333 MET A O 1
ATOM 2675 N N . LYS A 1 334 ? -9.530 7.170 -32.432 1.00 32.16 334 LYS A N 1
ATOM 2676 C CA . LYS A 1 334 ? -10.186 7.750 -33.594 1.00 32.16 334 LYS A CA 1
ATOM 2677 C C . LYS A 1 334 ? -9.470 7.167 -34.797 1.00 32.16 334 LYS A C 1
ATOM 2679 O O . LYS A 1 334 ? -8.329 7.539 -35.076 1.00 32.16 334 LYS A O 1
ATOM 2684 N N . GLU A 1 335 ? -10.151 6.220 -35.429 1.00 36.94 335 GLU A N 1
ATOM 2685 C CA . GLU A 1 335 ? -9.958 5.771 -36.801 1.00 36.94 335 GLU A CA 1
ATOM 2686 C C . GLU A 1 335 ? -9.342 6.896 -37.641 1.00 36.94 335 GLU A C 1
ATOM 2688 O O . GLU A 1 335 ? -9.979 7.908 -37.922 1.00 36.94 335 GLU A O 1
ATOM 2693 N N . HIS A 1 336 ? -8.065 6.751 -37.991 1.00 33.91 336 HIS A N 1
ATOM 2694 C CA . HIS A 1 336 ? -7.488 7.453 -39.132 1.00 33.91 336 HIS A CA 1
ATOM 2695 C C . HIS A 1 336 ? -7.448 6.447 -40.276 1.00 33.91 336 HIS A C 1
ATOM 2697 O O . HIS A 1 336 ? -6.406 5.898 -40.620 1.00 33.91 336 HIS A O 1
ATOM 2703 N N . SER A 1 337 ? -8.636 6.158 -40.804 1.00 35.97 337 SER A N 1
ATOM 2704 C CA . SER A 1 337 ? -8.812 5.724 -42.182 1.00 35.97 337 SER A CA 1
ATOM 2705 C C . SER A 1 337 ? -9.266 6.943 -42.979 1.00 35.97 337 SER A C 1
ATOM 2707 O O . SER A 1 337 ? -10.434 7.333 -42.929 1.00 35.97 337 SER A O 1
ATOM 2709 N N . SER A 1 338 ? -8.331 7.575 -43.674 1.00 33.53 338 SER A N 1
ATOM 2710 C CA . SER A 1 338 ? -8.588 8.392 -44.861 1.00 33.53 338 SER A CA 1
ATOM 2711 C C . SER A 1 338 ? -7.373 8.310 -45.762 1.00 33.53 338 SER A C 1
ATOM 2713 O O . SER A 1 338 ? -6.257 8.499 -45.228 1.00 33.53 338 SER A O 1
#

Organism: NCBI:txid85056

Foldseek 3Di:
DDDDDPDPPPPQLDQDDLVRVVVLLVLLLVLLVLQLQVLLVLLVQLVPDDDDDDDDQPVCLVLVLPHQPLLLVLLQVVVVCVVVDDPDDPSVVSVSSSVSSVVSVVRSPDPDDDNDDDDPLLVLLSLLLSLLSSLLSVLSSCLSCDDDDDNVVSSVLVVLLSCVVSVNHDPVCCVPPVVVSVVNNVSNVLSVLLNVLSSNVSSLSSQLSSLCSVQVDDPPDPPSQVSRPDRVVLSVLSSQLLQCLLAVNVVSNVVSLCCNQQPPDPCRDDPPVPPPVSVVVVVVVCVVVVPPHLVVDPSSVSSSVSVVVSSVVCNVCVVVCVSSNSHDDPPPPPDPDD

Sequence (338 aa):
MSSDHPSVEKASSKVLTEAEFLERRHLAEEVVLQCAEAMSRNMELAATSIDKIDTKKESEVYHMSGLPLPLCQFLEQRLQRSSDATAMLISTCEEEEHNLVSALKVALRSPGNLPVLFPPQVEAFVTTLRTLWLALCWHWVVALRGKEGNELSELYESYNVYLLSRHALPSTVRNARGRDVALALQAWQEAYRVRQNMLDLLAYILHDVGVALRFSGDDASKGDEKLRIVPPKIADSIFCMVQHLRRRDFTAVRQAYVELTMGTANWKLGLFSGGEVHMRRSMERIERRRIEHLLHNERAVRLLHVLRELIEFVQKNEATLIHTGIFAREKSMKEHSS